Protein AF-A0A7H0GQF4-F1 (afdb_monomer)

Sequence (191 aa):
MLQLQTLYPQLFGENPKPLKRGIFQDLEAAQPGVFAAADLKLALGIHTRSSRYLQAVSQGQPRHDLAGNVVEQMAPEHVFHALVEVFRRRKPRDGEDLTQKLRRRMEIAFEASGLSREAYLELVRGRDDATNALLDEALAEVAARSAKDEALLRAFEMSGAANVDAFADMYGMQARQVAQQLERARRLRGA

Foldseek 3Di:
DVVCCVQQVAQQNPQHAAADDVLLVVCCVVPPPPDDSVVSVVVVVCRCPDLNNLVNLLVQGAHAHSVRDGDGTRQLQSNLVSLVVNLVPDDADVPDDSLVVSLVSLLVSVVVNVDDPVVSCVRHDDPDVVSVVSNVVSVVVNVVLLVVLLVLLVCVVPVPQPDLVSVCVVVVHDSVVNVVSPVSNVVVVVD

Organism: NCBI:txid1288495

Mean predicted aligned error: 4.3 Å

Secondary structure (DSSP, 8-state):
-HHHHHH-HHHHSSS--PBPTTHHHHHHHHSTTTS-HHHHHHHHHHHHTSHHHHHHHHTTPPEE-TT--EEEPPPHHHHHHHHHHHHHTPPPPTT--HHHHHHHHHHHHHHHHT--HHHHHHHH--S-HHHHHHHHHHHHHHHHHHHHHHHHHHHHHHH--SSHHHHHHHTT--HHHHHHHHHHHHHHHT-

Solvent-accessible surface area (backbone atoms only — not comparable to full-atom values): 10701 Å² total; per-residue (Å²): 96,71,68,51,24,72,77,32,39,75,44,57,31,94,69,28,49,37,66,33,90,63,50,68,59,55,48,47,70,75,40,70,90,76,58,58,70,68,60,48,53,51,40,50,56,53,49,70,68,31,70,64,35,24,48,33,29,38,68,52,45,43,16,24,46,92,88,65,48,81,76,44,78,51,56,62,43,58,21,51,53,24,39,54,52,52,56,73,72,52,78,72,57,94,93,51,62,61,66,64,53,47,28,56,50,49,37,51,52,48,64,73,57,72,55,54,74,68,63,45,48,73,62,55,66,72,90,49,64,69,62,47,50,46,48,52,53,23,52,49,53,51,49,54,51,48,50,52,21,40,53,51,40,52,49,53,72,70,64,72,47,92,45,61,57,57,42,17,62,76,69,76,47,59,38,72,60,52,50,53,36,39,52,50,29,53,53,62,74,75,107

pLDDT: mean 95.42, std 4.03, range [59.25, 98.69]

Nearest PDB structures (foldseek):
  3mw6-assembly1_B  TM=9.344E-01  e=1.224E-03  Neisseria meningitidis MC58
  3mw6-assembly1_A  TM=7.739E-01  e=6.962E-04  Neisseria meningitidis MC58
  3mw6-assembly3_E-2  TM=7.870E-01  e=1.845E-03  Neisseria meningitidis MC58
  3mw6-assembly2_C  TM=6.906E-01  e=1.665E-03  Neisseria meningitidis MC58

Radius of gyration: 22.03 Å; Cα contacts (8 Å, |Δi|>4): 193; chains: 1; bounding box: 50×34×61 Å

Structure (mmCIF, N/CA/C/O backbone):
data_AF-A0A7H0GQF4-F1
#
_entry.id   AF-A0A7H0GQF4-F1
#
loop_
_atom_site.group_PDB
_atom_site.id
_atom_site.type_symbol
_atom_site.label_atom_id
_atom_site.label_alt_id
_atom_site.label_comp_id
_atom_site.label_asym_id
_atom_site.label_entity_id
_atom_site.label_seq_id
_atom_site.pdbx_PDB_ins_code
_atom_site.Cartn_x
_atom_site.Cartn_y
_atom_site.Cartn_z
_atom_site.occupancy
_atom_site.B_iso_or_equiv
_atom_site.auth_seq_id
_atom_site.auth_comp_id
_atom_site.auth_asym_id
_atom_site.auth_atom_id
_atom_site.pdbx_PDB_model_num
ATOM 1 N N . MET A 1 1 ? -9.145 0.862 25.582 1.00 89.31 1 MET A N 1
ATOM 2 C CA . MET A 1 1 ? -7.901 0.479 24.867 1.00 89.31 1 MET A CA 1
ATOM 3 C C . MET A 1 1 ? -7.032 -0.495 25.649 1.00 89.31 1 MET A C 1
ATOM 5 O O . MET A 1 1 ? -6.729 -1.534 25.086 1.00 89.31 1 MET A O 1
ATOM 9 N N . LEU A 1 2 ? -6.670 -0.220 26.909 1.00 91.12 2 LEU A N 1
ATOM 10 C CA . LEU A 1 2 ? -5.815 -1.123 27.705 1.00 91.12 2 LEU A CA 1
ATOM 11 C C . LEU A 1 2 ? -6.338 -2.568 27.744 1.00 91.12 2 LEU A C 1
ATOM 13 O O . LEU A 1 2 ? -5.606 -3.498 27.447 1.00 91.12 2 LEU A O 1
ATOM 17 N N . GLN A 1 3 ? -7.635 -2.754 27.981 1.00 93.25 3 GLN A N 1
ATOM 18 C CA . GLN A 1 3 ? -8.238 -4.088 28.007 1.00 93.25 3 GLN A CA 1
ATOM 19 C C . GLN A 1 3 ? -8.191 -4.822 26.652 1.00 93.25 3 GLN A C 1
ATOM 21 O O . GLN A 1 3 ? -7.948 -6.023 26.622 1.00 93.25 3 GLN A O 1
ATOM 26 N N . LEU A 1 4 ? -8.348 -4.112 25.524 1.00 95.12 4 LEU A N 1
ATOM 27 C CA . LEU A 1 4 ? -8.178 -4.699 24.183 1.00 95.12 4 LEU A CA 1
ATOM 28 C C . LEU A 1 4 ? -6.726 -5.127 23.937 1.00 95.12 4 LEU A C 1
ATOM 30 O O . LEU A 1 4 ? -6.491 -6.154 23.311 1.00 95.12 4 LEU A O 1
ATOM 34 N N . GLN A 1 5 ? -5.760 -4.361 24.447 1.00 95.00 5 GLN A N 1
ATOM 35 C CA . GLN A 1 5 ? -4.338 -4.704 24.376 1.00 95.00 5 GLN A CA 1
ATOM 36 C C . GLN A 1 5 ? -4.000 -5.930 25.214 1.00 95.00 5 GLN A C 1
ATOM 38 O O . GLN A 1 5 ? -3.221 -6.761 24.765 1.00 95.00 5 GLN A O 1
ATOM 43 N N . THR A 1 6 ? -4.604 -6.066 26.393 1.00 95.25 6 THR A N 1
ATOM 44 C CA . THR A 1 6 ? -4.420 -7.245 27.242 1.00 95.25 6 THR A CA 1
ATOM 45 C C . THR A 1 6 ? -5.014 -8.500 26.604 1.00 95.25 6 THR A C 1
ATOM 47 O O . THR A 1 6 ? -4.362 -9.538 26.596 1.00 95.25 6 THR A O 1
ATOM 50 N N . LEU A 1 7 ? -6.233 -8.416 26.058 1.00 95.75 7 LEU A N 1
ATOM 51 C CA . LEU A 1 7 ? -6.930 -9.578 25.493 1.00 95.75 7 LEU A CA 1
ATOM 52 C C . LEU A 1 7 ? -6.419 -9.970 24.100 1.00 95.75 7 LEU A C 1
ATOM 54 O O . LEU A 1 7 ? -6.346 -11.153 23.782 1.00 95.75 7 LEU A O 1
ATOM 58 N N . TYR A 1 8 ? -6.052 -8.990 23.272 1.00 96.94 8 TYR A N 1
ATOM 59 C CA . TYR A 1 8 ? -5.649 -9.193 21.877 1.00 96.94 8 TYR A CA 1
ATOM 60 C C . TYR A 1 8 ? -4.357 -8.414 21.555 1.00 96.94 8 TYR A C 1
ATOM 62 O O . TYR A 1 8 ? -4.348 -7.537 20.679 1.00 96.94 8 TYR A O 1
ATOM 70 N N . PRO A 1 9 ? -3.233 -8.721 22.232 1.00 95.69 9 PRO A N 1
ATOM 71 C CA . PRO A 1 9 ? -1.987 -7.955 22.115 1.00 95.69 9 PRO A CA 1
ATOM 72 C C . PRO A 1 9 ? -1.424 -7.942 20.692 1.00 95.69 9 PRO A C 1
ATOM 74 O O . PRO A 1 9 ? -0.856 -6.945 20.257 1.00 95.69 9 PRO A O 1
ATOM 77 N N . GLN A 1 10 ? -1.645 -9.012 19.930 1.00 94.88 10 GLN A N 1
ATOM 78 C CA . GLN A 1 10 ? -1.218 -9.123 18.534 1.00 94.88 10 GLN A CA 1
ATOM 79 C C . GLN A 1 10 ? -1.940 -8.172 17.566 1.00 94.88 10 GLN A C 1
ATOM 81 O O . GLN A 1 10 ? -1.425 -7.911 16.482 1.00 94.88 10 GLN A O 1
ATOM 86 N N . LEU A 1 11 ? -3.129 -7.679 17.931 1.00 96.81 11 LEU A N 1
ATOM 87 C CA . LEU A 1 11 ? -3.913 -6.753 17.109 1.00 96.81 11 LEU A CA 1
ATOM 88 C C . LEU A 1 11 ? -3.804 -5.313 17.600 1.00 96.81 11 LEU A C 1
ATOM 90 O O . LEU A 1 11 ? -3.694 -4.403 16.785 1.00 96.81 11 LEU A O 1
ATOM 94 N N . PHE A 1 12 ? -3.841 -5.106 18.920 1.00 97.19 12 PHE A N 1
ATOM 95 C CA . PHE A 1 12 ? -3.966 -3.770 19.513 1.00 97.19 12 PHE A CA 1
ATOM 96 C C . PHE A 1 12 ? -2.718 -3.292 20.258 1.00 97.19 12 PHE A C 1
ATOM 98 O O . PHE A 1 12 ? -2.705 -2.138 20.702 1.00 97.19 12 PHE A O 1
ATOM 105 N N . GLY A 1 13 ? -1.719 -4.165 20.436 1.00 93.38 13 GLY A N 1
ATOM 106 C CA . GLY A 1 13 ? -0.500 -3.907 21.198 1.00 93.38 13 GLY A CA 1
ATOM 107 C C . GLY A 1 13 ? 0.457 -2.943 20.506 1.00 93.38 13 GLY A C 1
ATOM 108 O O . GLY A 1 13 ? 0.050 -2.047 19.767 1.00 93.38 13 GLY A O 1
ATOM 109 N N . GLU A 1 14 ? 1.755 -3.113 20.760 1.00 92.06 14 GLU A N 1
ATOM 110 C CA . GLU A 1 14 ? 2.764 -2.189 20.245 1.00 92.06 14 GLU A CA 1
ATOM 111 C C . GLU A 1 14 ? 2.732 -2.118 18.712 1.00 92.06 14 GLU A C 1
ATOM 113 O O . GLU A 1 14 ? 2.676 -1.029 18.155 1.00 92.06 14 GLU A O 1
ATOM 118 N N . ASN A 1 15 ? 2.692 -3.244 18.007 1.00 94.50 15 ASN A N 1
ATOM 119 C CA . ASN A 1 15 ? 2.646 -3.261 16.544 1.00 94.50 15 ASN A CA 1
ATOM 120 C C . ASN A 1 15 ? 1.243 -3.653 16.074 1.00 94.50 15 ASN A C 1
ATOM 122 O O . ASN A 1 15 ? 1.008 -4.836 15.824 1.00 94.50 15 ASN A O 1
ATOM 126 N N . PRO A 1 16 ? 0.295 -2.698 16.006 1.00 96.69 16 PRO A N 1
ATOM 127 C CA . PRO A 1 16 ? -1.078 -3.030 15.691 1.00 96.69 16 PRO A CA 1
ATOM 128 C C . PRO A 1 16 ? -1.209 -3.507 14.251 1.00 96.69 16 PRO A C 1
ATOM 130 O O . PRO A 1 16 ? -0.532 -3.007 13.350 1.00 96.69 16 PRO A O 1
ATOM 133 N N . LYS A 1 17 ? -2.119 -4.455 14.043 1.00 97.94 17 LYS A N 1
ATOM 134 C CA . LYS A 1 17 ? -2.393 -5.044 12.733 1.00 97.94 17 LYS A CA 1
ATOM 135 C C . LYS A 1 17 ? -3.704 -4.505 12.165 1.00 97.94 17 LYS A C 1
ATOM 137 O O . LYS A 1 17 ? -4.621 -4.226 12.940 1.00 97.94 17 LYS A O 1
ATOM 142 N N . PRO A 1 18 ? -3.846 -4.384 10.833 1.00 98.44 18 PRO A N 1
ATOM 143 C CA . PRO A 1 18 ? -5.114 -3.977 10.249 1.00 98.44 18 PRO A CA 1
ATOM 144 C C . PRO A 1 18 ? -6.231 -4.957 10.607 1.00 98.44 18 PRO A C 1
ATOM 146 O O . PRO A 1 18 ? -6.061 -6.170 10.507 1.00 98.44 18 PRO A O 1
ATOM 149 N N . LEU A 1 19 ? -7.375 -4.430 11.033 1.00 98.44 19 LEU A N 1
ATOM 150 C CA . LEU A 1 19 ? -8.471 -5.240 11.559 1.00 98.44 19 LEU A CA 1
ATOM 151 C C . LEU A 1 19 ? -9.371 -5.768 10.436 1.00 98.44 19 LEU A C 1
ATOM 153 O O . LEU A 1 19 ? -9.633 -5.073 9.441 1.00 98.44 19 LEU A O 1
ATOM 157 N N . LYS A 1 20 ? -9.890 -6.984 10.632 1.00 98.31 20 LYS A N 1
ATOM 158 C CA . LYS A 1 20 ? -10.981 -7.570 9.844 1.00 98.31 20 LYS A CA 1
ATOM 159 C C . LYS A 1 20 ? -12.196 -6.634 9.803 1.00 98.31 20 LYS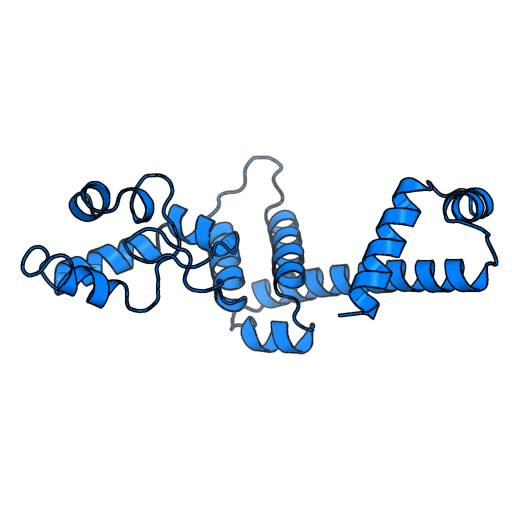 A C 1
ATOM 161 O O . LYS A 1 20 ? -12.519 -5.934 10.764 1.00 98.31 20 LYS A O 1
ATOM 166 N N . ARG A 1 21 ? -12.906 -6.617 8.675 1.00 97.06 21 ARG A N 1
ATOM 167 C CA . ARG A 1 21 ? -14.191 -5.914 8.570 1.00 97.06 21 ARG A CA 1
ATOM 168 C C . ARG A 1 21 ? -15.219 -6.580 9.489 1.00 97.06 21 ARG A C 1
ATOM 170 O O . ARG A 1 21 ? -15.386 -7.790 9.445 1.00 97.06 21 ARG A O 1
ATOM 177 N N . GLY A 1 22 ? -15.902 -5.787 10.313 1.00 96.50 22 GLY A N 1
ATOM 178 C CA . GLY A 1 22 ? -16.824 -6.322 11.323 1.00 96.50 22 GLY A CA 1
ATOM 179 C C . GLY A 1 22 ? -16.146 -6.798 12.617 1.00 96.50 22 GLY A C 1
ATOM 180 O O . GLY A 1 22 ? -16.772 -7.487 13.413 1.00 96.50 22 GLY A O 1
ATOM 181 N N . ILE A 1 23 ? -14.890 -6.398 12.873 1.00 97.88 23 ILE A N 1
ATOM 182 C CA . ILE A 1 23 ? -14.171 -6.747 14.115 1.00 97.88 23 ILE A CA 1
ATOM 183 C C . ILE A 1 23 ? -14.928 -6.345 15.392 1.00 97.88 23 ILE A C 1
ATOM 185 O O . ILE A 1 23 ? -14.731 -6.941 16.442 1.00 97.88 23 ILE A O 1
ATOM 189 N N . PHE A 1 24 ? -15.796 -5.332 15.312 1.00 97.94 24 PHE A N 1
ATOM 190 C CA . PHE A 1 24 ? -16.643 -4.910 16.425 1.00 97.94 24 PHE A CA 1
ATOM 191 C C . PHE A 1 24 ? -17.588 -6.037 16.864 1.00 97.94 24 PHE A C 1
ATOM 193 O O . PHE A 1 24 ? -17.616 -6.375 18.042 1.00 97.94 24 PHE A O 1
ATOM 200 N N . GLN A 1 25 ? -18.297 -6.653 15.915 1.00 97.75 25 GLN A N 1
ATOM 201 C CA . GLN A 1 25 ? -19.204 -7.769 16.182 1.00 97.75 25 GLN A CA 1
ATOM 202 C C . GLN A 1 25 ? -18.437 -9.002 16.664 1.00 97.75 25 GLN A C 1
ATOM 204 O O . GLN A 1 25 ? -18.876 -9.666 17.599 1.00 97.75 25 GLN A O 1
ATOM 209 N N . ASP A 1 26 ? -17.269 -9.273 16.071 1.00 97.81 26 ASP A N 1
ATOM 210 C CA . ASP A 1 26 ? -16.403 -10.368 16.515 1.00 97.81 26 ASP A CA 1
ATOM 211 C C . ASP A 1 26 ? -15.988 -10.176 17.992 1.00 97.81 26 ASP A C 1
ATOM 213 O O . ASP A 1 26 ? -15.997 -11.132 18.765 1.00 97.81 26 ASP A O 1
ATOM 217 N N . LEU A 1 27 ? -15.662 -8.942 18.407 1.00 97.50 27 LEU A N 1
ATOM 218 C CA . LEU A 1 27 ? -15.303 -8.610 19.793 1.00 97.50 27 LEU A CA 1
ATOM 219 C C . LEU A 1 27 ? -16.488 -8.742 20.755 1.00 97.50 27 LEU A C 1
ATOM 221 O O . LEU A 1 27 ? -16.310 -9.279 21.845 1.00 97.50 27 LEU A O 1
ATOM 225 N N . GLU A 1 28 ? -17.679 -8.275 20.372 1.00 96.56 28 GLU A N 1
ATOM 226 C CA . GLU A 1 28 ? -18.890 -8.420 21.194 1.00 96.56 28 GLU A CA 1
ATOM 227 C C . GLU A 1 28 ? -19.268 -9.892 21.395 1.00 96.56 28 GLU A C 1
ATOM 229 O O . GLU A 1 28 ? -19.623 -10.290 22.503 1.00 96.56 28 GLU A O 1
ATOM 234 N N . ALA A 1 29 ? -19.149 -10.710 20.346 1.00 96.75 29 ALA A N 1
ATOM 235 C CA . ALA A 1 29 ? -19.433 -12.139 20.415 1.00 96.75 29 ALA A CA 1
ATOM 236 C C . ALA A 1 29 ? -18.388 -12.904 21.241 1.00 96.75 29 ALA A C 1
ATOM 238 O O . ALA A 1 29 ? -18.741 -13.797 22.009 1.00 96.75 29 ALA A O 1
ATOM 239 N N . ALA A 1 30 ? -17.104 -12.559 21.098 1.00 96.56 30 ALA A N 1
ATOM 240 C CA . ALA A 1 30 ? -16.019 -13.219 21.820 1.00 96.56 30 ALA A CA 1
ATOM 241 C C . ALA A 1 30 ? -15.930 -12.797 23.294 1.00 96.56 30 ALA A C 1
ATOM 243 O O . ALA A 1 30 ? -15.435 -13.567 24.114 1.00 96.56 30 ALA A O 1
ATOM 244 N N . GLN A 1 31 ? -16.381 -11.584 23.631 1.00 95.31 31 GLN A N 1
ATOM 245 C CA . GLN A 1 31 ? -16.318 -11.023 24.982 1.00 95.31 31 GLN A CA 1
ATOM 246 C C . GLN A 1 31 ? -17.679 -10.440 25.424 1.00 95.31 31 GLN A C 1
ATOM 248 O O . GLN A 1 31 ? -17.787 -9.226 25.652 1.00 95.31 31 GLN A O 1
ATOM 253 N N . PRO A 1 32 ? -18.738 -11.267 25.564 1.00 93.69 32 PRO A N 1
ATOM 254 C CA . PRO A 1 32 ? -20.073 -10.773 25.892 1.00 93.69 32 PRO A CA 1
ATOM 255 C C . PRO A 1 32 ? -20.103 -10.059 27.247 1.00 93.69 32 PRO A C 1
ATOM 257 O O . PRO A 1 32 ? -19.635 -10.590 28.252 1.00 93.69 32 PRO A O 1
ATOM 260 N N . GLY A 1 33 ? -20.654 -8.843 27.284 1.00 90.62 33 GLY A N 1
ATOM 261 C CA . GLY A 1 33 ? -20.790 -8.048 28.513 1.00 90.62 33 GLY A CA 1
ATOM 262 C C . GLY A 1 33 ? -19.486 -7.450 29.058 1.00 90.62 33 GLY A C 1
ATOM 263 O O . GLY A 1 33 ? -19.525 -6.701 30.030 1.00 90.62 33 GLY A O 1
ATOM 264 N N . VAL A 1 34 ? -18.341 -7.730 28.427 1.00 94.06 34 VAL A N 1
ATOM 265 C CA . VAL A 1 34 ? -17.030 -7.208 28.843 1.00 94.06 34 VAL A CA 1
ATOM 266 C C . VAL A 1 34 ? -16.852 -5.748 28.430 1.00 94.06 34 VAL A C 1
ATOM 268 O O . VAL A 1 34 ? -16.256 -4.962 29.165 1.00 94.06 34 VAL A O 1
ATOM 271 N N . PHE A 1 35 ? -17.366 -5.377 27.256 1.00 93.75 35 PHE A N 1
ATOM 272 C CA . PHE A 1 35 ? -17.271 -4.024 26.722 1.00 93.75 35 PHE A CA 1
ATOM 273 C C . PHE A 1 35 ? -18.649 -3.379 26.608 1.00 93.75 35 PHE A C 1
ATOM 275 O O . PHE A 1 35 ? -19.565 -3.955 26.023 1.00 93.75 35 PHE A O 1
ATOM 282 N N . ALA A 1 36 ? -18.780 -2.137 27.074 1.00 95.00 36 ALA A N 1
ATOM 283 C CA . ALA A 1 36 ? -19.907 -1.303 26.682 1.00 95.00 36 ALA A CA 1
ATOM 284 C C . ALA A 1 36 ? -19.781 -0.949 25.189 1.00 95.00 36 ALA A C 1
ATOM 286 O O . ALA A 1 36 ? -18.739 -0.466 24.741 1.00 95.00 36 ALA A O 1
ATOM 287 N N . ALA A 1 37 ? -20.847 -1.161 24.410 1.00 93.88 37 ALA A N 1
ATOM 288 C CA . ALA A 1 37 ? -20.827 -0.999 22.953 1.00 93.88 37 ALA A CA 1
ATOM 289 C C . ALA A 1 37 ? -20.359 0.398 22.497 1.00 93.88 37 ALA A C 1
ATOM 291 O O . ALA A 1 37 ? -19.618 0.526 21.519 1.00 93.88 37 ALA A O 1
ATOM 292 N N . ALA A 1 38 ? -20.767 1.455 23.208 1.00 96.31 38 ALA A N 1
ATOM 293 C CA . ALA A 1 38 ? -20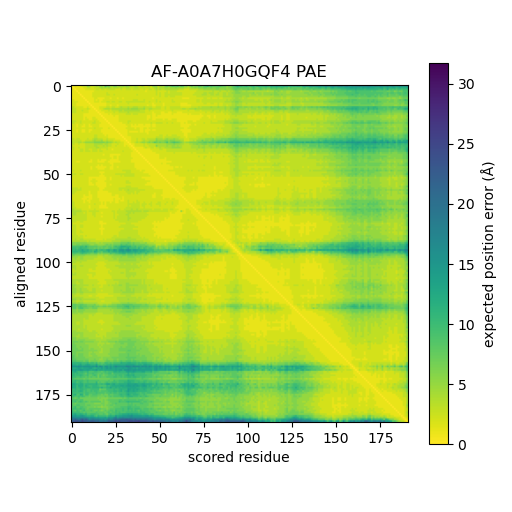.355 2.828 22.914 1.00 96.31 38 ALA A CA 1
ATOM 294 C C . ALA A 1 38 ? -18.844 3.033 23.126 1.00 96.31 38 ALA A C 1
ATOM 296 O O . ALA A 1 38 ? -18.162 3.562 22.243 1.00 96.31 38 ALA A O 1
ATOM 297 N N . ASP A 1 39 ? -18.312 2.539 24.243 1.00 95.88 39 ASP A N 1
ATOM 298 C CA . ASP A 1 39 ? -16.892 2.649 24.581 1.00 95.88 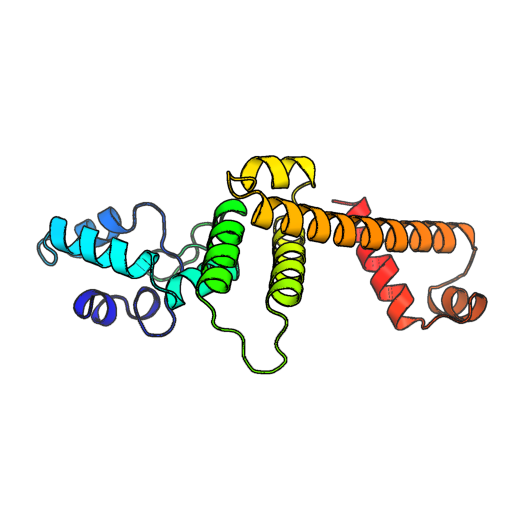39 ASP A CA 1
ATOM 299 C C . ASP A 1 39 ? -16.022 1.826 23.633 1.00 95.88 39 ASP A C 1
ATOM 301 O O . ASP A 1 39 ? -14.942 2.269 23.237 1.00 95.88 39 ASP A O 1
ATOM 305 N N . LEU A 1 40 ? -16.502 0.654 23.206 1.00 96.50 40 LEU A N 1
ATOM 306 C CA . LEU A 1 40 ? -15.808 -0.170 22.222 1.00 96.50 40 LEU A CA 1
ATOM 307 C C . LEU A 1 40 ? -15.741 0.528 20.859 1.00 96.50 40 LEU A C 1
ATOM 309 O O . LEU A 1 40 ? -14.665 0.591 20.261 1.00 96.50 40 LEU A O 1
ATOM 313 N N . LYS A 1 41 ? -16.848 1.116 20.384 1.00 96.75 41 LYS A N 1
ATOM 314 C CA . LYS A 1 41 ? -16.852 1.911 19.142 1.00 96.75 41 LYS A CA 1
ATOM 315 C C . LYS A 1 41 ? -15.882 3.085 19.227 1.00 96.75 41 LYS A C 1
ATOM 317 O O . LYS A 1 41 ? -15.120 3.309 18.286 1.00 96.75 41 LYS A O 1
ATOM 322 N N . LEU A 1 42 ? -15.878 3.807 20.348 1.00 97.25 42 LEU A N 1
ATOM 323 C CA . LEU A 1 42 ? -14.963 4.924 20.569 1.00 97.25 42 LEU A CA 1
ATOM 324 C C . LEU A 1 42 ? -13.501 4.456 20.565 1.00 97.25 42 LEU A C 1
ATOM 326 O O . LEU A 1 42 ? -12.669 5.030 19.863 1.00 97.25 42 LEU A O 1
ATOM 330 N N . ALA A 1 43 ? -13.194 3.383 21.295 1.00 97.06 43 ALA A N 1
ATOM 331 C CA . ALA A 1 43 ? -11.857 2.806 21.370 1.00 97.06 43 ALA A CA 1
ATOM 332 C C . ALA A 1 43 ? -11.346 2.358 19.992 1.00 97.06 43 ALA A C 1
ATOM 334 O O . ALA A 1 43 ? -10.228 2.713 19.613 1.00 97.06 43 ALA A O 1
ATOM 335 N N . LEU A 1 44 ? -12.172 1.647 19.216 1.00 97.88 44 LEU A N 1
ATOM 336 C CA . LEU A 1 44 ? -11.839 1.252 17.847 1.00 97.88 44 LEU A CA 1
ATOM 337 C C . LEU A 1 44 ? -11.634 2.475 16.948 1.00 97.88 44 LEU A C 1
ATOM 339 O O . LEU A 1 44 ? -10.647 2.529 16.222 1.00 97.88 44 LEU A O 1
ATOM 343 N N . GLY A 1 45 ? -12.502 3.486 17.043 1.00 97.25 45 GLY A N 1
ATOM 344 C CA . GLY A 1 45 ? -12.379 4.720 16.266 1.00 97.25 45 GLY A CA 1
ATOM 345 C C . GLY A 1 45 ? -11.079 5.484 16.540 1.00 97.25 45 GLY A C 1
ATOM 346 O O . GLY A 1 45 ? -10.454 5.988 15.606 1.00 97.25 45 GLY A O 1
ATOM 347 N N . ILE A 1 46 ? -10.638 5.539 17.799 1.00 96.81 46 ILE A N 1
ATOM 348 C CA . ILE A 1 46 ? -9.337 6.113 18.175 1.00 96.81 46 ILE A CA 1
ATOM 349 C C . ILE A 1 46 ? -8.200 5.245 17.623 1.00 96.81 46 ILE A C 1
ATOM 351 O O . ILE A 1 46 ? -7.256 5.760 17.020 1.00 96.81 46 ILE A O 1
ATOM 355 N N . HIS A 1 47 ? -8.294 3.927 17.801 1.00 97.50 47 HIS A N 1
ATOM 356 C CA . HIS A 1 47 ? -7.260 2.983 17.396 1.00 97.50 47 HIS A CA 1
ATOM 357 C C . HIS A 1 47 ? -6.986 3.029 15.890 1.00 97.50 47 HIS A C 1
ATOM 359 O O . HIS A 1 47 ? -5.838 3.230 15.483 1.00 97.50 47 HIS A O 1
ATOM 365 N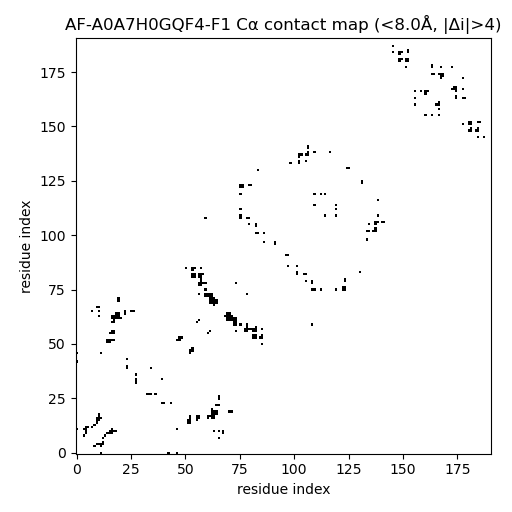 N . THR A 1 48 ? -8.029 2.931 15.062 1.00 97.31 48 THR A N 1
ATOM 366 C CA . THR A 1 48 ? -7.895 2.883 13.598 1.00 97.31 48 THR A CA 1
ATOM 367 C C . THR A 1 48 ? -7.470 4.217 12.983 1.00 97.31 48 THR A C 1
ATOM 369 O O . THR A 1 48 ? -7.076 4.263 11.821 1.00 97.31 48 THR A O 1
ATOM 372 N N . ARG A 1 49 ? -7.527 5.314 13.750 1.00 96.69 49 ARG A N 1
ATOM 373 C CA . ARG A 1 49 ? -7.024 6.639 13.351 1.00 96.69 49 ARG A CA 1
ATOM 374 C C . ARG A 1 49 ? -5.628 6.936 13.893 1.00 96.69 49 ARG A C 1
ATOM 376 O O . ARG A 1 49 ? -5.076 7.986 13.562 1.00 96.69 49 ARG A O 1
ATOM 383 N N . SER A 1 50 ? -5.054 6.068 14.723 1.00 96.75 50 SER A N 1
ATOM 384 C CA . SER A 1 50 ? -3.720 6.268 15.296 1.00 96.75 50 SER A CA 1
ATOM 385 C C . SER A 1 50 ? -2.624 6.178 14.227 1.00 96.75 50 SER A C 1
ATOM 387 O O . SER A 1 50 ? -2.744 5.440 13.249 1.00 96.75 50 SER A O 1
ATOM 389 N N . SER A 1 51 ? -1.519 6.907 14.413 1.00 96.19 51 SER A N 1
ATOM 390 C CA . SER A 1 51 ? -0.413 6.898 13.443 1.00 96.19 51 SER A CA 1
ATOM 391 C C . SER A 1 51 ? 0.214 5.510 13.278 1.00 96.19 51 SER A C 1
ATOM 393 O O . SER A 1 51 ? 0.570 5.147 12.163 1.00 96.19 51 SER A O 1
ATOM 395 N N . ARG A 1 52 ? 0.305 4.711 14.353 1.00 96.38 52 ARG A N 1
ATOM 396 C CA . ARG A 1 52 ? 0.836 3.337 14.290 1.00 96.38 52 ARG A CA 1
ATOM 397 C C . ARG A 1 52 ? -0.057 2.422 13.452 1.00 96.38 52 ARG A C 1
ATOM 399 O O . ARG A 1 52 ? 0.446 1.666 12.630 1.00 96.38 52 ARG A O 1
ATOM 406 N N . TYR A 1 53 ? -1.374 2.536 13.611 1.00 98.25 53 TYR A N 1
ATOM 407 C CA . TYR A 1 53 ? -2.318 1.766 12.805 1.00 98.25 53 TYR A CA 1
ATOM 408 C C . TYR A 1 53 ? -2.256 2.160 11.324 1.00 98.25 53 TYR A C 1
ATOM 410 O O . TYR A 1 53 ? -2.131 1.303 10.453 1.00 98.25 53 TYR A O 1
ATOM 418 N N . LEU A 1 54 ? -2.269 3.466 11.029 1.00 98.38 54 LEU A N 1
ATOM 419 C CA . LEU A 1 54 ? -2.166 3.958 9.652 1.00 98.38 54 LEU A CA 1
ATOM 420 C C . LEU A 1 54 ? -0.834 3.579 8.997 1.00 98.38 54 LEU A C 1
ATOM 422 O O . LEU A 1 54 ? -0.808 3.304 7.803 1.00 98.38 54 LEU A O 1
ATOM 426 N N . GLN A 1 55 ? 0.258 3.495 9.761 1.00 97.62 55 GLN A N 1
ATOM 427 C CA . GLN A 1 55 ? 1.521 2.957 9.259 1.00 97.62 55 GLN A CA 1
ATOM 428 C C . GLN A 1 55 ? 1.372 1.506 8.787 1.00 97.62 55 GLN A C 1
ATOM 430 O O . GLN A 1 55 ? 1.783 1.221 7.663 1.00 97.62 55 GLN A O 1
ATOM 435 N N . ALA A 1 56 ? 0.737 0.624 9.569 1.00 98.06 56 ALA A N 1
ATOM 436 C CA . ALA A 1 56 ? 0.505 -0.768 9.167 1.00 98.06 56 ALA A CA 1
ATOM 437 C C . ALA A 1 56 ? -0.359 -0.864 7.895 1.00 98.06 56 ALA A C 1
ATOM 439 O O . ALA A 1 56 ? -0.028 -1.606 6.971 1.00 98.06 56 ALA A O 1
ATOM 440 N N . VAL A 1 57 ? -1.417 -0.050 7.798 1.00 98.56 57 VAL A N 1
ATOM 441 C CA . VAL A 1 57 ? -2.276 0.011 6.600 1.00 98.56 57 VAL A CA 1
ATOM 442 C C . VAL A 1 57 ? -1.511 0.553 5.388 1.00 98.56 57 VAL A C 1
ATOM 444 O O . VAL A 1 57 ? -1.578 -0.034 4.314 1.00 98.56 57 VAL A O 1
ATOM 447 N N . SER A 1 58 ? -0.715 1.614 5.550 1.00 98.19 58 SER A N 1
ATOM 448 C CA . SER A 1 58 ? 0.085 2.200 4.460 1.00 98.19 58 SER A CA 1
ATOM 449 C C . SER A 1 58 ? 1.186 1.276 3.930 1.00 98.19 58 SER A C 1
ATOM 451 O O . SER A 1 58 ? 1.779 1.546 2.887 1.00 98.19 58 SER A O 1
ATOM 453 N N . GLN A 1 59 ? 1.515 0.215 4.671 1.00 97.44 59 GLN A N 1
ATOM 454 C CA . GLN A 1 59 ? 2.437 -0.839 4.251 1.00 97.44 59 GLN A CA 1
ATOM 455 C C . GLN A 1 59 ? 1.733 -1.956 3.468 1.00 97.44 59 GLN A C 1
ATOM 457 O O . GLN A 1 59 ? 2.406 -2.889 3.046 1.00 97.44 59 GLN A O 1
ATOM 462 N N . GLY A 1 60 ? 0.412 -1.876 3.281 1.00 97.56 60 GLY A N 1
ATOM 463 C CA . GLY A 1 60 ? -0.363 -2.907 2.595 1.00 97.56 60 GLY A CA 1
ATOM 464 C C . GLY A 1 60 ? -0.511 -4.194 3.400 1.00 97.56 60 GLY A C 1
ATOM 465 O O . GLY A 1 60 ? -0.788 -5.237 2.817 1.00 97.56 60 GLY A O 1
ATOM 466 N N . GLN A 1 61 ? -0.319 -4.153 4.726 1.00 98.00 61 GLN A N 1
ATOM 467 C CA . GLN A 1 61 ? -0.514 -5.346 5.547 1.00 98.00 61 GLN A CA 1
ATOM 468 C C . GLN A 1 61 ? -1.969 -5.832 5.435 1.00 98.00 61 GLN A C 1
ATOM 470 O O . GLN A 1 61 ? -2.889 -5.005 5.461 1.00 98.00 61 GLN A O 1
ATOM 475 N N . PRO A 1 62 ? -2.204 -7.151 5.340 1.00 98.19 62 PRO A N 1
ATOM 476 C CA . PRO A 1 62 ? -3.552 -7.681 5.232 1.00 98.19 62 PRO A CA 1
ATOM 477 C C . PRO A 1 62 ? -4.350 -7.462 6.522 1.00 98.19 62 PRO A C 1
ATOM 479 O O . PRO A 1 62 ? -3.809 -7.150 7.587 1.00 98.19 62 PRO A O 1
ATOM 482 N N . ARG A 1 63 ? -5.667 -7.635 6.435 1.00 98.50 63 ARG A N 1
ATOM 483 C CA . ARG A 1 63 ? -6.568 -7.615 7.585 1.00 98.50 63 ARG A CA 1
ATOM 484 C C . ARG A 1 63 ? -6.477 -8.917 8.368 1.00 98.50 63 ARG A C 1
ATOM 486 O O . ARG A 1 63 ? -6.350 -9.989 7.777 1.00 98.50 63 ARG A O 1
ATOM 493 N N . HIS A 1 64 ? -6.609 -8.801 9.685 1.00 98.69 64 HIS A N 1
ATOM 494 C CA . HIS A 1 64 ? -6.507 -9.912 10.617 1.00 98.69 64 HIS A CA 1
ATOM 495 C C . HIS A 1 64 ? -7.767 -10.058 11.476 1.00 98.69 64 HIS A C 1
ATOM 497 O O . HIS A 1 64 ? -8.361 -9.058 11.897 1.00 98.69 64 HIS A O 1
ATOM 503 N N . ASP A 1 65 ? -8.172 -11.302 11.729 1.00 98.25 65 ASP A N 1
ATOM 504 C CA . ASP A 1 65 ? -9.220 -11.638 12.700 1.00 98.25 65 ASP A CA 1
ATOM 505 C C . ASP A 1 65 ? -8.697 -11.604 14.151 1.00 98.25 65 ASP A C 1
ATOM 507 O O . ASP A 1 65 ? -7.518 -11.340 14.393 1.00 98.25 65 ASP A O 1
ATOM 511 N N . LEU A 1 66 ? -9.567 -11.885 15.130 1.00 97.44 66 LEU A N 1
ATOM 512 C CA . LEU A 1 66 ? -9.207 -11.908 16.558 1.00 97.44 66 LEU A CA 1
ATOM 513 C C . LEU A 1 66 ? -8.135 -12.942 16.917 1.00 97.44 66 LEU A C 1
ATOM 515 O O . LEU A 1 66 ? -7.335 -12.702 17.825 1.00 97.44 66 LEU A O 1
ATOM 519 N N . ALA A 1 67 ? -8.092 -14.060 16.192 1.00 96.12 67 ALA A N 1
ATOM 520 C CA . ALA A 1 67 ? -7.069 -15.086 16.349 1.00 96.12 67 ALA A CA 1
ATOM 521 C C . ALA A 1 67 ? -5.733 -14.681 15.702 1.00 96.12 67 ALA A C 1
ATOM 523 O O . ALA A 1 67 ? -4.710 -15.305 15.975 1.00 96.12 67 ALA A O 1
ATOM 524 N N . GLY A 1 68 ? -5.703 -13.580 14.946 1.00 95.88 68 GLY A N 1
ATOM 525 C CA . GLY A 1 68 ? -4.504 -13.050 14.308 1.00 95.88 68 GLY A CA 1
ATOM 526 C C . GLY A 1 68 ? -4.223 -13.687 12.954 1.00 95.88 68 GLY A C 1
ATOM 527 O O . GLY A 1 68 ? -3.125 -13.502 12.426 1.00 95.88 68 GLY A O 1
ATOM 528 N N . ASN A 1 69 ? -5.193 -14.404 12.386 1.00 97.75 69 ASN A N 1
ATOM 529 C CA . ASN A 1 69 ? -5.091 -14.979 11.054 1.00 97.75 69 ASN A CA 1
ATOM 530 C C . ASN A 1 69 ? -5.369 -13.912 10.002 1.00 97.75 69 ASN A C 1
ATOM 532 O O . ASN A 1 69 ? -6.220 -13.043 10.192 1.00 97.75 69 ASN A O 1
ATOM 536 N N . VAL A 1 70 ? -4.679 -14.011 8.868 1.00 98.25 70 VAL A N 1
ATOM 537 C CA . VAL A 1 70 ? -4.955 -13.188 7.688 1.00 98.25 70 VAL A CA 1
ATOM 538 C C . VAL A 1 70 ? -6.286 -13.607 7.074 1.00 98.25 70 VAL A C 1
ATOM 540 O O . VAL A 1 70 ? -6.485 -14.783 6.783 1.00 98.25 70 VAL A O 1
ATOM 543 N N . VAL A 1 71 ? -7.174 -12.641 6.846 1.00 97.88 71 VAL A N 1
ATOM 544 C CA . VAL A 1 71 ? -8.520 -12.899 6.305 1.00 97.88 71 VAL A CA 1
ATOM 545 C C . VAL A 1 71 ? -8.827 -12.162 5.007 1.00 97.88 71 VAL A C 1
ATOM 547 O O . VAL A 1 71 ? -9.684 -12.600 4.249 1.00 97.88 71 VAL A O 1
ATOM 550 N N . GLU A 1 72 ? -8.158 -11.043 4.735 1.00 97.06 72 GLU A N 1
ATOM 551 C CA . GLU A 1 72 ? -8.444 -10.206 3.565 1.00 97.06 72 GLU A CA 1
ATOM 552 C C . GLU A 1 72 ? -7.203 -9.380 3.219 1.00 97.06 72 GLU A C 1
ATOM 554 O O . GLU A 1 72 ? -6.543 -8.855 4.118 1.00 97.06 72 GLU A O 1
ATOM 559 N N . GLN A 1 73 ? -6.884 -9.232 1.934 1.00 97.38 73 GLN A N 1
ATOM 560 C CA . GLN A 1 73 ? -5.857 -8.278 1.513 1.00 97.38 73 GLN A CA 1
ATOM 561 C C . GLN A 1 73 ? -6.333 -6.841 1.743 1.00 97.38 73 GLN A C 1
ATOM 563 O O . GLN A 1 73 ? -7.531 -6.557 1.744 1.00 97.38 73 GLN A O 1
ATOM 568 N N . MET A 1 74 ? -5.401 -5.913 1.960 1.00 97.81 74 MET A N 1
ATOM 569 C CA . MET A 1 74 ? -5.780 -4.507 2.073 1.00 97.81 74 MET A CA 1
ATOM 570 C C . MET A 1 74 ? -6.145 -3.950 0.698 1.00 97.81 74 MET A C 1
ATOM 572 O O . MET A 1 74 ? -5.367 -4.083 -0.243 1.00 97.81 74 MET A O 1
ATOM 576 N N . ALA A 1 75 ? -7.302 -3.295 0.593 1.00 97.19 75 ALA A N 1
ATOM 577 C CA . ALA A 1 75 ? -7.707 -2.664 -0.660 1.00 97.19 75 ALA A CA 1
ATOM 578 C C . ALA A 1 75 ? -6.747 -1.506 -1.031 1.00 97.19 75 ALA A C 1
ATOM 580 O O . ALA A 1 75 ? -6.348 -0.757 -0.124 1.00 97.19 75 ALA A O 1
ATOM 581 N N . PRO A 1 76 ? -6.373 -1.340 -2.315 1.00 98.00 76 PRO A N 1
ATOM 582 C CA . PRO A 1 76 ? -5.387 -0.345 -2.748 1.00 98.00 76 PRO A CA 1
ATOM 583 C C . PRO A 1 76 ? -5.695 1.091 -2.302 1.00 98.00 76 PRO A C 1
ATOM 585 O O . PRO A 1 76 ? -4.803 1.803 -1.839 1.00 98.00 76 PRO A O 1
ATOM 588 N N . GLU A 1 77 ? -6.961 1.502 -2.340 1.00 97.94 77 GLU A N 1
ATOM 589 C CA . GLU A 1 77 ? -7.425 2.815 -1.894 1.00 97.94 77 GLU A CA 1
ATOM 590 C C . GLU A 1 77 ? -7.188 3.048 -0.400 1.00 97.94 77 GLU A C 1
ATOM 592 O O . GLU A 1 77 ? -6.752 4.126 0.009 1.00 97.94 77 GLU A O 1
ATOM 597 N N . HIS A 1 78 ? -7.360 2.020 0.434 1.00 98.19 78 HIS A N 1
ATOM 598 C CA . HIS A 1 78 ? -7.064 2.130 1.861 1.00 98.19 78 HIS A CA 1
ATOM 599 C C . HIS A 1 78 ? -5.562 2.288 2.115 1.00 98.19 78 HIS A C 1
ATOM 601 O O . HIS A 1 78 ? -5.172 3.079 2.979 1.00 98.19 78 HIS A O 1
ATOM 607 N N . VAL A 1 79 ? -4.719 1.570 1.361 1.00 98.62 79 VAL A N 1
ATOM 608 C CA . VAL A 1 79 ? -3.256 1.714 1.436 1.00 98.62 79 VAL A CA 1
ATOM 609 C C . VAL A 1 79 ? -2.850 3.131 1.047 1.00 98.62 79 VAL A C 1
ATOM 611 O O . VAL A 1 79 ? -2.105 3.779 1.787 1.00 98.62 79 VAL A O 1
ATOM 614 N N . PHE A 1 80 ? -3.377 3.633 -0.072 1.00 98.56 80 PHE A N 1
ATOM 615 C CA . PHE A 1 80 ? -3.090 4.970 -0.577 1.00 98.56 80 PHE A CA 1
ATOM 616 C C . PHE A 1 80 ? -3.506 6.063 0.413 1.00 98.56 80 PHE A C 1
ATOM 618 O O . PHE A 1 80 ? -2.685 6.899 0.795 1.00 98.56 80 PHE A O 1
ATOM 625 N N . HIS A 1 81 ? -4.748 6.040 0.900 1.00 97.94 81 HIS A N 1
ATOM 626 C CA . HIS A 1 81 ? -5.229 7.055 1.837 1.00 97.94 81 HIS A CA 1
ATOM 627 C C . HIS A 1 81 ? -4.466 7.029 3.166 1.00 97.94 81 HIS A C 1
ATOM 629 O O . HIS A 1 81 ? -4.128 8.085 3.703 1.00 97.94 81 HIS A O 1
ATOM 635 N N . ALA A 1 82 ? -4.134 5.842 3.685 1.00 98.38 82 ALA A N 1
ATOM 636 C CA . ALA A 1 82 ? -3.307 5.732 4.882 1.00 98.38 82 ALA A CA 1
ATOM 637 C C . ALA A 1 82 ? -1.890 6.270 4.645 1.00 98.38 82 ALA A C 1
ATOM 639 O O . ALA A 1 82 ? -1.348 6.956 5.509 1.00 98.38 82 ALA A O 1
ATOM 640 N N . LEU A 1 83 ? -1.299 5.999 3.478 1.00 98.12 83 LEU A N 1
ATOM 641 C CA . LEU A 1 83 ? 0.012 6.518 3.099 1.00 98.12 83 LEU A CA 1
ATOM 642 C C . LEU A 1 83 ? 0.026 8.051 3.071 1.00 98.12 83 LEU A C 1
ATOM 644 O O . LEU A 1 83 ? 0.884 8.657 3.715 1.00 98.12 83 LEU A O 1
ATOM 648 N N . VAL A 1 84 ? -0.932 8.669 2.376 1.00 97.69 84 VAL A N 1
ATOM 649 C CA . VAL A 1 84 ? -1.068 10.132 2.305 1.00 97.69 84 VAL A CA 1
ATOM 650 C C . VAL A 1 84 ? -1.225 10.718 3.707 1.00 97.69 84 VAL A C 1
ATOM 652 O O . VAL A 1 84 ? -0.500 11.637 4.084 1.00 97.69 84 VAL A O 1
ATOM 655 N N . GLU A 1 85 ? -2.100 10.137 4.529 1.00 97.81 85 GLU A N 1
ATOM 656 C CA . GLU A 1 85 ? -2.355 10.612 5.889 1.00 97.81 85 GLU A CA 1
ATOM 657 C C . GLU A 1 85 ? -1.126 10.474 6.808 1.00 97.81 85 GLU A C 1
ATOM 659 O O . GLU A 1 85 ? -0.846 11.369 7.610 1.00 97.81 85 GLU A O 1
ATOM 664 N N . VAL A 1 86 ? -0.352 9.388 6.687 1.00 97.56 86 VAL A N 1
ATOM 665 C CA . VAL A 1 86 ? 0.901 9.202 7.441 1.00 97.56 86 VAL A CA 1
ATOM 666 C C . VAL A 1 86 ? 1.912 10.291 7.092 1.00 97.56 86 VAL A C 1
ATOM 668 O O . VAL A 1 86 ? 2.533 10.852 7.997 1.00 97.56 86 VAL A O 1
ATOM 671 N N . PHE A 1 87 ? 2.075 10.608 5.807 1.00 96.56 87 PHE A N 1
ATOM 672 C CA . PHE A 1 87 ? 3.007 11.647 5.366 1.00 96.56 87 PHE A CA 1
ATOM 673 C C . PHE A 1 87 ? 2.524 13.048 5.734 1.00 96.56 87 PHE A C 1
ATOM 675 O O . PHE A 1 87 ? 3.324 13.847 6.212 1.00 96.56 87 PHE A O 1
ATOM 682 N N . ARG A 1 88 ? 1.218 13.314 5.638 1.00 95.19 88 ARG A N 1
ATOM 683 C CA . ARG A 1 88 ? 0.610 14.579 6.072 1.00 95.19 88 ARG A CA 1
ATOM 684 C C . ARG A 1 88 ? 0.859 14.874 7.554 1.00 95.19 88 ARG A C 1
ATOM 686 O O . ARG A 1 88 ? 1.028 16.026 7.940 1.00 95.19 88 ARG A O 1
ATOM 693 N N . ARG A 1 89 ? 0.879 13.842 8.405 1.00 95.69 89 ARG A N 1
ATOM 694 C CA . ARG A 1 89 ? 1.152 13.971 9.851 1.00 95.69 89 ARG A CA 1
ATOM 695 C C . ARG A 1 89 ? 2.634 14.074 10.194 1.00 95.69 89 ARG A C 1
ATOM 697 O O . ARG A 1 89 ? 2.976 14.381 11.338 1.00 95.69 89 ARG A O 1
ATOM 704 N N . ARG A 1 90 ? 3.519 13.737 9.259 1.00 93.88 90 ARG A N 1
ATOM 705 C CA . ARG A 1 90 ? 4.949 13.632 9.519 1.00 93.88 90 ARG A CA 1
ATOM 706 C C . ARG A 1 90 ? 5.588 15.015 9.493 1.00 93.88 90 ARG A C 1
ATOM 708 O O . ARG A 1 90 ? 5.389 15.785 8.563 1.00 93.88 90 ARG A O 1
ATOM 715 N N . LYS A 1 91 ? 6.413 15.303 10.500 1.00 91.00 91 LYS A N 1
ATOM 716 C CA . LYS A 1 91 ? 7.318 16.454 10.459 1.00 91.00 91 LYS A CA 1
ATOM 717 C C . LYS A 1 91 ? 8.594 16.057 9.710 1.00 91.00 91 LYS A C 1
ATOM 719 O O . LYS A 1 91 ? 9.135 14.990 10.025 1.00 91.00 91 LYS A O 1
ATOM 724 N N . PRO A 1 92 ? 9.056 16.856 8.735 1.00 89.62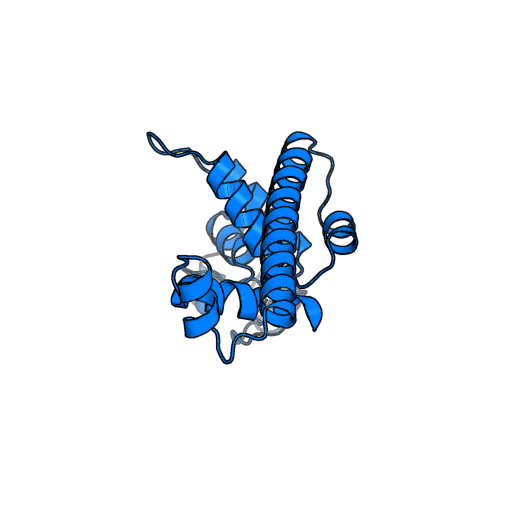 92 PRO A N 1
ATOM 725 C CA . PRO A 1 92 ? 10.312 16.584 8.049 1.00 89.62 92 PRO A CA 1
ATOM 726 C C . PRO A 1 92 ? 11.471 16.668 9.045 1.00 89.62 92 PRO A C 1
ATOM 728 O O . PRO A 1 92 ? 11.461 17.497 9.956 1.00 89.62 92 PRO A O 1
ATOM 731 N N . ARG A 1 93 ? 12.452 15.780 8.887 1.00 90.88 93 ARG A N 1
ATOM 732 C CA . ARG A 1 93 ? 13.771 15.926 9.518 1.00 90.88 93 ARG A CA 1
ATOM 733 C C . ARG A 1 93 ? 14.648 16.851 8.670 1.00 90.88 93 ARG A C 1
ATOM 735 O O . ARG A 1 93 ? 14.349 17.069 7.497 1.00 90.88 93 ARG A O 1
ATOM 742 N N . ASP A 1 94 ? 15.738 17.358 9.233 1.00 91.12 94 ASP A N 1
ATOM 743 C CA . ASP A 1 94 ? 16.659 18.227 8.492 1.00 91.12 94 ASP A CA 1
ATOM 744 C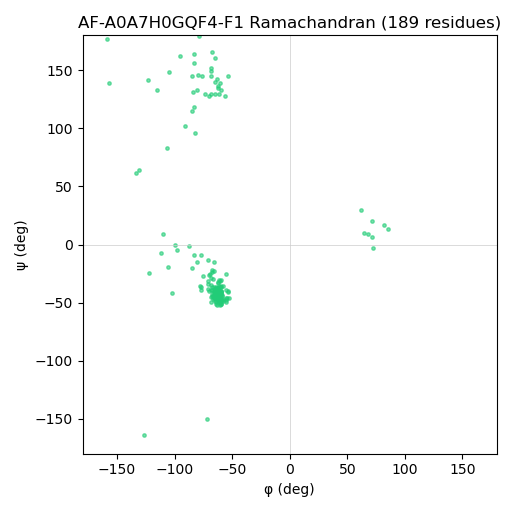 C . ASP A 1 94 ? 17.178 17.532 7.224 1.00 91.12 94 ASP A C 1
ATOM 746 O O . ASP A 1 94 ? 17.638 16.388 7.264 1.00 91.12 94 ASP A O 1
ATOM 750 N N . GLY A 1 95 ? 17.041 18.215 6.083 1.00 89.25 95 GLY A N 1
ATOM 751 C CA . GLY A 1 95 ? 17.403 17.693 4.761 1.00 89.25 95 GLY A CA 1
ATOM 752 C C . GLY A 1 95 ? 16.478 16.599 4.205 1.00 89.25 95 GLY A C 1
ATOM 753 O O . GLY A 1 95 ? 16.782 16.019 3.165 1.00 89.25 95 GLY A O 1
ATOM 754 N N . GLU A 1 96 ? 15.360 16.279 4.866 1.00 93.56 96 GLU A N 1
ATOM 755 C CA . GLU A 1 96 ? 14.419 15.260 4.397 1.00 93.56 96 GLU A CA 1
ATOM 756 C C . GLU A 1 96 ? 13.401 15.823 3.394 1.00 93.56 96 GLU A C 1
ATOM 758 O O . GLU A 1 96 ? 12.505 16.581 3.760 1.00 93.56 96 GLU A O 1
ATOM 763 N N . ASP A 1 97 ? 13.460 15.346 2.148 1.00 95.06 97 ASP A N 1
ATOM 764 C CA . ASP A 1 97 ? 12.405 15.574 1.157 1.00 95.06 97 ASP A CA 1
ATOM 765 C C . ASP A 1 97 ? 11.252 14.568 1.349 1.00 95.06 97 ASP A C 1
ATOM 767 O O . ASP A 1 97 ? 11.290 13.416 0.896 1.00 95.06 97 ASP A O 1
ATOM 771 N N . LEU A 1 98 ? 10.215 14.991 2.077 1.00 94.69 98 LEU A N 1
ATOM 772 C CA . LEU A 1 98 ? 9.012 14.181 2.292 1.00 94.69 98 LEU A CA 1
ATOM 773 C C . LEU A 1 98 ? 8.183 13.999 1.020 1.00 94.69 98 LEU A C 1
ATOM 775 O O . LEU A 1 98 ? 7.533 12.962 0.887 1.00 94.69 98 LEU A O 1
ATOM 779 N N . THR A 1 99 ? 8.225 14.953 0.093 1.00 95.38 99 THR A N 1
ATOM 780 C CA . THR A 1 99 ? 7.476 14.895 -1.164 1.00 95.38 99 THR A CA 1
ATOM 781 C C . THR A 1 99 ? 8.041 13.800 -2.058 1.00 95.38 99 THR A C 1
ATOM 783 O O . THR A 1 99 ? 7.305 12.918 -2.500 1.00 95.38 99 THR A O 1
ATOM 786 N N . GLN A 1 100 ? 9.364 13.770 -2.245 1.00 95.81 100 GLN A N 1
ATOM 787 C CA . GLN A 1 100 ? 10.032 12.708 -2.996 1.00 95.81 100 GLN A CA 1
ATOM 788 C C . GLN A 1 100 ? 9.797 11.333 -2.355 1.00 95.81 100 GLN A C 1
ATOM 790 O O . GLN A 1 100 ? 9.495 10.364 -3.055 1.00 95.81 100 GLN A O 1
ATOM 795 N N . LYS A 1 101 ? 9.882 11.239 -1.021 1.00 96.69 101 LYS A N 1
ATOM 796 C CA . LYS A 1 101 ? 9.599 9.991 -0.294 1.00 96.69 101 LYS A CA 1
ATOM 797 C C . LYS A 1 101 ? 8.151 9.538 -0.455 1.00 96.69 101 LYS A C 1
ATOM 799 O O . LYS A 1 101 ? 7.921 8.338 -0.605 1.00 96.69 101 LYS A O 1
ATOM 804 N N . LEU A 1 102 ? 7.191 10.462 -0.433 1.00 97.31 102 LEU A N 1
ATOM 805 C CA . LEU A 1 102 ? 5.783 10.153 -0.656 1.00 97.31 102 LEU A CA 1
ATOM 806 C C . LEU A 1 102 ? 5.561 9.632 -2.077 1.00 97.31 102 LEU A C 1
ATOM 808 O O . LEU A 1 102 ? 5.003 8.546 -2.217 1.00 97.31 102 LEU A O 1
ATOM 812 N N . ARG A 1 103 ? 6.068 10.321 -3.109 1.00 97.69 103 ARG A N 1
ATOM 813 C CA . ARG A 1 103 ? 5.965 9.854 -4.504 1.00 97.69 103 ARG A CA 1
ATOM 814 C C . ARG A 1 103 ? 6.535 8.451 -4.667 1.00 97.69 103 ARG A C 1
ATOM 816 O O . ARG A 1 103 ? 5.839 7.563 -5.145 1.00 97.69 103 ARG A O 1
ATOM 823 N N . ARG A 1 104 ? 7.736 8.195 -4.136 1.00 97.38 104 ARG A N 1
ATOM 824 C CA . ARG A 1 104 ? 8.342 6.858 -4.201 1.00 97.38 104 ARG A CA 1
ATOM 825 C C . ARG A 1 104 ? 7.485 5.787 -3.524 1.00 97.38 104 ARG A C 1
ATOM 827 O O . ARG A 1 104 ? 7.424 4.650 -3.983 1.00 97.38 104 ARG A O 1
ATOM 834 N N . ARG A 1 105 ? 6.826 6.127 -2.415 1.00 98.06 105 ARG A N 1
ATOM 835 C CA . ARG A 1 105 ? 5.895 5.220 -1.731 1.00 98.06 105 ARG A CA 1
ATOM 836 C C . ARG A 1 105 ? 4.601 5.012 -2.522 1.00 98.06 105 ARG A C 1
ATOM 838 O O . ARG A 1 105 ? 4.079 3.903 -2.476 1.00 98.06 105 ARG A O 1
ATOM 845 N N . MET A 1 106 ? 4.111 6.025 -3.240 1.00 98.31 106 MET A N 1
ATOM 846 C CA . MET A 1 106 ? 2.963 5.900 -4.144 1.00 98.31 106 MET A CA 1
ATOM 847 C C . MET A 1 106 ? 3.278 4.964 -5.314 1.00 98.31 106 MET A C 1
ATOM 849 O O . MET A 1 106 ? 2.459 4.102 -5.608 1.00 98.31 106 MET A O 1
ATOM 853 N N . GLU A 1 107 ? 4.475 5.058 -5.910 1.00 97.88 107 GLU A N 1
ATOM 854 C CA . GLU A 1 107 ? 4.924 4.120 -6.954 1.00 97.88 107 GLU A CA 1
ATOM 855 C C . GLU A 1 107 ? 4.866 2.669 -6.461 1.00 97.88 107 GLU A C 1
ATOM 857 O O . GLU A 1 107 ? 4.280 1.813 -7.114 1.00 97.88 107 GLU A O 1
ATOM 862 N N . ILE A 1 108 ? 5.430 2.403 -5.275 1.00 97.06 108 ILE A N 1
ATOM 863 C CA . ILE A 1 108 ? 5.450 1.058 -4.682 1.00 97.06 108 ILE A CA 1
ATOM 864 C C . ILE A 1 108 ? 4.027 0.556 -4.406 1.00 97.06 108 ILE A C 1
ATOM 866 O O . ILE A 1 108 ? 3.732 -0.609 -4.657 1.00 97.06 108 ILE A O 1
ATOM 870 N N . ALA A 1 109 ? 3.149 1.413 -3.876 1.00 97.75 109 ALA A N 1
ATOM 871 C CA . ALA A 1 109 ? 1.763 1.041 -3.596 1.00 97.75 109 ALA A CA 1
ATOM 872 C C . ALA A 1 109 ? 0.982 0.732 -4.884 1.00 97.75 109 ALA A C 1
ATOM 874 O O . ALA A 1 109 ? 0.227 -0.238 -4.918 1.00 97.75 109 ALA A O 1
ATOM 875 N N . PHE A 1 110 ? 1.206 1.512 -5.946 1.00 97.56 110 PHE A N 1
ATOM 876 C CA . PHE A 1 110 ? 0.629 1.265 -7.262 1.00 97.56 110 PHE A CA 1
ATOM 877 C C . PHE A 1 110 ? 1.114 -0.065 -7.848 1.00 97.56 110 PHE A C 1
ATOM 879 O O . PHE A 1 110 ? 0.292 -0.913 -8.179 1.00 97.56 110 PHE A O 1
ATOM 886 N N . GLU A 1 111 ? 2.427 -0.303 -7.896 1.00 94.62 111 GLU A N 1
ATOM 887 C CA . GLU A 1 111 ? 2.986 -1.561 -8.413 1.00 94.62 111 GLU A CA 1
ATOM 888 C C . GLU A 1 111 ? 2.490 -2.780 -7.621 1.00 94.62 111 GLU A C 1
ATOM 890 O O . GLU A 1 111 ? 2.140 -3.802 -8.208 1.00 94.62 111 GLU A O 1
ATOM 895 N N . ALA A 1 112 ? 2.402 -2.671 -6.291 1.00 95.00 112 ALA A N 1
ATOM 896 C CA . ALA A 1 112 ? 1.895 -3.741 -5.432 1.00 95.00 112 ALA A CA 1
ATOM 897 C C . ALA A 1 112 ? 0.395 -4.018 -5.623 1.00 95.00 112 ALA A C 1
ATOM 899 O O . ALA A 1 112 ? -0.057 -5.119 -5.313 1.00 95.00 112 ALA A O 1
ATOM 900 N N . SER A 1 113 ? -0.375 -3.044 -6.121 1.00 95.69 113 SER A N 1
ATOM 901 C CA . SER A 1 113 ? -1.803 -3.231 -6.395 1.00 95.69 113 SER A CA 1
ATOM 902 C C . SER A 1 113 ? -2.064 -4.162 -7.580 1.00 95.69 113 SER A C 1
ATOM 904 O O . SER A 1 113 ? -3.126 -4.776 -7.640 1.00 95.69 113 SER A O 1
ATOM 906 N N . GLY A 1 114 ? -1.118 -4.259 -8.523 1.00 93.25 114 GLY A N 1
ATOM 907 C CA . GLY A 1 114 ? -1.284 -5.008 -9.772 1.00 93.25 114 GLY A CA 1
ATOM 908 C C . GLY A 1 114 ? -2.363 -4.452 -10.711 1.00 93.25 114 GLY A C 1
ATOM 909 O O . GLY A 1 114 ? -2.716 -5.117 -11.678 1.00 93.25 114 GLY A O 1
ATOM 910 N N . LEU A 1 115 ? -2.911 -3.265 -10.434 1.00 95.19 115 LEU A N 1
ATOM 911 C CA . LEU A 1 115 ? -3.951 -2.638 -11.249 1.00 95.19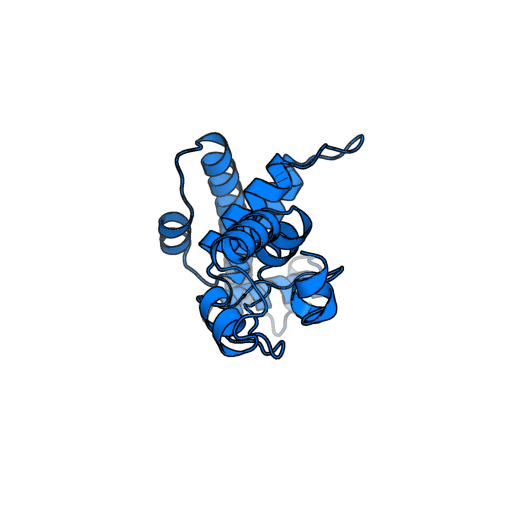 115 LEU A CA 1
ATOM 912 C C . LEU A 1 115 ? -3.360 -1.882 -12.444 1.00 95.19 115 LEU A C 1
ATOM 914 O O . LEU A 1 115 ? -2.222 -1.408 -12.399 1.00 95.19 115 LEU A O 1
ATOM 918 N N . SER A 1 116 ? -4.171 -1.692 -13.491 1.00 94.50 116 SER A N 1
ATOM 919 C CA . SER A 1 116 ? -3.847 -0.714 -14.532 1.00 94.50 116 SER A CA 1
ATOM 920 C C . SER A 1 116 ? -3.847 0.703 -13.952 1.00 94.50 116 SER A C 1
ATOM 922 O O . SER A 1 116 ? -4.443 0.974 -12.903 1.00 94.50 116 SER A O 1
ATOM 924 N N . ARG A 1 117 ? -3.196 1.634 -14.655 1.00 95.06 117 ARG A N 1
ATOM 925 C CA . ARG A 1 117 ? -3.155 3.045 -14.254 1.00 95.06 117 ARG A CA 1
ATOM 926 C C . ARG A 1 117 ? -4.563 3.613 -14.089 1.00 95.06 117 ARG A C 1
ATOM 928 O O . ARG A 1 117 ? -4.835 4.286 -13.100 1.00 95.06 117 ARG A O 1
ATOM 935 N N . GLU A 1 118 ? -5.440 3.344 -15.047 1.00 96.19 118 GLU A N 1
ATOM 936 C CA . GLU A 1 118 ? -6.809 3.854 -15.090 1.00 96.19 118 GLU A CA 1
ATOM 937 C C . GLU A 1 118 ? -7.618 3.315 -13.907 1.00 96.19 118 GLU A C 1
ATOM 939 O O . GLU A 1 118 ? -8.158 4.102 -13.132 1.00 96.19 118 GLU A O 1
ATOM 944 N N . ALA A 1 119 ? -7.601 1.993 -13.698 1.00 97.62 119 ALA A N 1
ATOM 945 C CA . ALA A 1 119 ? -8.319 1.347 -12.601 1.00 97.62 119 ALA A CA 1
ATOM 946 C C . ALA A 1 119 ? -7.819 1.817 -11.226 1.00 97.62 119 ALA A C 1
ATOM 948 O O . ALA A 1 119 ? -8.609 2.045 -10.313 1.00 97.62 119 ALA A O 1
ATOM 949 N N . TYR A 1 120 ? -6.506 2.005 -11.066 1.00 98.06 120 TYR A N 1
ATOM 950 C CA . TYR A 1 120 ? -5.957 2.528 -9.818 1.00 98.06 120 TYR A CA 1
ATOM 951 C C . TYR A 1 120 ? -6.401 3.975 -9.564 1.00 98.06 120 TYR A C 1
ATOM 953 O O . TYR A 1 120 ? -6.814 4.304 -8.453 1.00 98.06 120 TYR A O 1
ATOM 961 N N . LEU A 1 121 ? -6.357 4.841 -10.584 1.00 97.38 121 LEU A N 1
ATOM 962 C CA . LEU A 1 121 ? -6.775 6.240 -10.462 1.00 97.38 121 LEU A CA 1
ATOM 963 C C . LEU A 1 121 ? -8.260 6.385 -10.110 1.00 97.38 121 LEU A C 1
ATOM 965 O O . LEU A 1 121 ? -8.590 7.262 -9.312 1.00 97.38 121 LEU A O 1
ATOM 969 N N . GLU A 1 122 ? -9.132 5.533 -10.654 1.00 97.31 122 GLU A N 1
ATOM 970 C CA . GLU A 1 122 ? -10.562 5.509 -10.310 1.00 97.31 122 GLU A CA 1
ATOM 971 C C . GLU A 1 122 ? -10.807 5.226 -8.823 1.00 97.31 122 GLU A C 1
ATOM 973 O O . GLU A 1 122 ? -11.713 5.809 -8.229 1.00 97.31 122 GLU A O 1
ATOM 978 N N . LEU A 1 123 ? -9.984 4.371 -8.206 1.00 97.38 123 LEU A N 1
ATOM 979 C CA . LEU A 1 123 ? -10.123 4.009 -6.795 1.00 97.38 123 LEU A CA 1
ATOM 980 C C . LEU A 1 123 ? -9.601 5.086 -5.839 1.00 97.38 123 LEU A C 1
ATOM 982 O O . LEU A 1 123 ? -10.175 5.286 -4.770 1.00 97.38 123 LEU A O 1
ATOM 986 N N . VAL A 1 124 ? -8.483 5.737 -6.176 1.00 96.75 124 VAL A N 1
ATOM 987 C CA . VAL A 1 124 ? -7.714 6.516 -5.188 1.00 96.75 124 VAL A CA 1
ATOM 988 C C . VAL A 1 124 ? -7.841 8.032 -5.322 1.00 96.75 124 VAL A C 1
ATOM 990 O O . VAL A 1 124 ? -7.511 8.752 -4.372 1.00 96.75 124 VAL A O 1
ATOM 993 N N . ARG A 1 125 ? -8.278 8.542 -6.483 1.00 93.94 125 ARG A N 1
ATOM 994 C CA . ARG A 1 125 ? -8.398 9.990 -6.703 1.00 93.94 125 ARG A CA 1
ATOM 995 C C . ARG A 1 125 ? -9.408 10.604 -5.742 1.00 93.94 125 ARG A C 1
ATOM 997 O O . ARG A 1 125 ? -10.510 10.102 -5.541 1.00 93.94 125 ARG A O 1
ATOM 1004 N N . GLY A 1 126 ? -9.017 11.735 -5.166 1.00 92.94 126 GLY A N 1
ATOM 1005 C CA . GLY A 1 126 ? -9.825 12.473 -4.202 1.00 92.94 126 GLY A CA 1
ATOM 1006 C C . GLY A 1 126 ? -10.008 13.935 -4.586 1.00 92.94 126 GLY A C 1
ATOM 1007 O O . GLY A 1 126 ? -9.746 14.345 -5.713 1.00 92.94 126 GLY A O 1
ATOM 1008 N N . ARG A 1 127 ? -10.444 14.736 -3.610 1.00 93.75 127 ARG A N 1
ATOM 1009 C CA . ARG A 1 127 ? -10.670 16.186 -3.764 1.00 93.75 127 ARG A CA 1
ATOM 1010 C C . ARG A 1 127 ? -9.411 17.042 -3.594 1.00 93.75 127 ARG A C 1
ATOM 1012 O O . ARG A 1 127 ? -9.489 18.249 -3.768 1.00 93.75 127 ARG A O 1
ATOM 1019 N N . ASP A 1 128 ? -8.304 16.451 -3.156 1.00 95.88 128 ASP A N 1
ATOM 1020 C CA . ASP A 1 128 ? -7.064 17.183 -2.902 1.00 95.88 128 ASP A CA 1
ATOM 1021 C C . ASP A 1 128 ? -6.187 17.200 -4.157 1.00 95.88 128 ASP A C 1
ATOM 1023 O O . ASP A 1 128 ? -5.516 16.215 -4.478 1.00 95.88 128 ASP A O 1
ATOM 1027 N N . ASP A 1 129 ? -6.198 18.334 -4.854 1.00 96.62 129 ASP A N 1
ATOM 1028 C CA . ASP A 1 129 ? -5.476 18.523 -6.111 1.00 96.62 129 ASP A CA 1
ATOM 1029 C C . ASP A 1 129 ? -3.959 18.383 -5.949 1.00 96.62 129 ASP A C 1
ATOM 1031 O O . ASP A 1 129 ? -3.299 17.850 -6.841 1.00 96.62 129 ASP A O 1
ATOM 1035 N N . ALA A 1 130 ? -3.399 18.778 -4.800 1.00 95.88 130 ALA A N 1
ATOM 1036 C CA . ALA A 1 130 ? -1.966 18.647 -4.548 1.00 95.88 130 ALA A CA 1
ATOM 1037 C C . ALA A 1 130 ? -1.552 17.172 -4.436 1.00 95.88 130 ALA A C 1
ATOM 1039 O O . ALA A 1 130 ? -0.567 16.746 -5.040 1.00 95.88 130 ALA A O 1
ATOM 1040 N N . THR A 1 131 ? -2.333 16.366 -3.712 1.00 97.00 131 THR A N 1
ATOM 1041 C CA . THR A 1 131 ? -2.115 14.914 -3.631 1.00 97.00 131 THR A CA 1
ATOM 1042 C C . THR A 1 131 ? -2.320 14.240 -4.989 1.00 97.00 131 THR A C 1
ATOM 1044 O O . THR A 1 131 ? -1.530 13.370 -5.360 1.00 97.00 131 THR A O 1
ATOM 1047 N N . ASN A 1 132 ? -3.344 14.645 -5.748 1.00 97.44 132 ASN A N 1
ATOM 1048 C CA . ASN A 1 132 ? -3.605 14.109 -7.085 1.00 97.44 132 ASN A CA 1
ATOM 1049 C C . ASN A 1 132 ? -2.443 14.400 -8.054 1.00 97.44 132 ASN A C 1
ATOM 1051 O O . ASN A 1 132 ? -2.033 13.501 -8.785 1.00 97.44 132 ASN A O 1
ATOM 1055 N N . ALA A 1 133 ? -1.867 15.606 -8.020 1.00 97.81 133 ALA A N 1
ATOM 1056 C CA . ALA A 1 133 ? -0.711 15.964 -8.843 1.00 97.81 133 ALA A CA 1
ATOM 1057 C C . ALA A 1 133 ? 0.526 15.112 -8.508 1.00 97.81 133 ALA A C 1
ATOM 1059 O O . ALA A 1 133 ? 1.178 14.583 -9.406 1.00 97.81 133 ALA A O 1
ATOM 1060 N N . LEU A 1 134 ? 0.810 14.897 -7.217 1.00 97.88 134 LEU A N 1
ATOM 1061 C CA . LEU A 1 134 ? 1.909 14.021 -6.789 1.00 97.88 134 LEU A CA 1
ATOM 1062 C C . LEU A 1 134 ? 1.709 12.570 -7.232 1.00 97.88 134 LEU A C 1
ATOM 1064 O O . LEU A 1 134 ? 2.677 11.893 -7.586 1.00 97.88 134 LEU A O 1
ATOM 1068 N N . LEU A 1 135 ? 0.464 12.090 -7.211 1.00 98.25 135 LEU A N 1
ATOM 1069 C CA . LEU A 1 135 ? 0.129 10.771 -7.727 1.00 98.25 135 LEU A CA 1
ATOM 1070 C C . LEU A 1 135 ? 0.354 10.699 -9.242 1.00 98.25 135 LEU A C 1
ATOM 1072 O O . LEU A 1 135 ? 0.960 9.740 -9.709 1.00 98.25 135 LEU A O 1
ATOM 1076 N N . ASP A 1 136 ? -0.079 11.704 -10.004 1.00 98.06 136 ASP A N 1
ATOM 1077 C CA . ASP A 1 136 ? 0.130 11.741 -11.454 1.00 98.06 136 ASP A CA 1
ATOM 1078 C C . ASP A 1 136 ? 1.614 11.720 -11.829 1.00 98.06 136 ASP A C 1
ATOM 1080 O O . ASP A 1 136 ? 2.006 10.970 -12.726 1.00 98.06 136 ASP A O 1
ATOM 1084 N N . GLU A 1 137 ? 2.445 12.475 -11.109 1.00 98.12 137 GLU A N 1
ATOM 1085 C CA . GLU A 1 137 ? 3.902 12.444 -11.261 1.00 98.12 137 GLU A CA 1
ATOM 1086 C C . GLU A 1 137 ? 4.478 11.057 -10.947 1.00 98.12 137 GLU A C 1
ATOM 1088 O O . GLU A 1 137 ? 5.279 10.529 -11.718 1.00 98.12 137 GLU A O 1
ATOM 1093 N N . ALA A 1 138 ? 4.048 10.433 -9.844 1.00 98.00 138 ALA A N 1
ATOM 1094 C CA . ALA A 1 138 ? 4.503 9.096 -9.468 1.00 98.00 138 ALA A CA 1
ATOM 1095 C C . ALA A 1 138 ? 4.132 8.049 -10.534 1.00 98.00 138 ALA A C 1
ATOM 1097 O O . ALA A 1 138 ? 4.964 7.228 -10.918 1.00 98.00 138 ALA A O 1
ATOM 1098 N N . LEU A 1 139 ? 2.903 8.086 -11.059 1.00 97.69 139 LEU A N 1
ATOM 1099 C CA . LEU A 1 139 ? 2.463 7.150 -12.097 1.00 97.69 139 LEU A CA 1
ATOM 1100 C C . LEU A 1 139 ? 3.126 7.423 -13.453 1.00 97.69 139 LEU A C 1
ATOM 1102 O O . LEU A 1 139 ? 3.377 6.479 -14.205 1.00 97.69 139 LEU A O 1
ATOM 1106 N N . ALA A 1 140 ? 3.447 8.680 -13.770 1.00 96.94 140 ALA A N 1
ATOM 1107 C CA . ALA A 1 140 ? 4.236 9.017 -14.951 1.00 96.94 140 ALA A CA 1
ATOM 1108 C C . ALA A 1 140 ? 5.655 8.431 -14.871 1.00 96.94 140 ALA A C 1
ATOM 1110 O O . ALA A 1 140 ? 6.136 7.876 -15.858 1.00 96.94 140 ALA A O 1
ATOM 1111 N N . GLU A 1 141 ? 6.290 8.470 -13.696 1.00 96.31 141 GLU A N 1
ATOM 1112 C CA . GLU A 1 141 ? 7.611 7.868 -13.473 1.00 96.31 141 GLU A CA 1
ATOM 1113 C C . GLU A 1 141 ? 7.574 6.337 -13.626 1.00 96.31 141 GLU A C 1
ATOM 1115 O O . GLU A 1 141 ? 8.440 5.745 -14.279 1.00 96.31 141 GLU A O 1
ATOM 1120 N N . VAL A 1 142 ? 6.539 5.675 -13.089 1.00 95.88 142 VAL A N 1
ATOM 1121 C CA . VAL A 1 142 ? 6.338 4.224 -13.280 1.00 95.88 142 VAL A CA 1
ATOM 1122 C C . VAL A 1 142 ? 6.146 3.893 -14.760 1.00 95.88 142 VAL A C 1
ATOM 1124 O O . VAL A 1 142 ? 6.753 2.942 -15.259 1.00 95.88 142 VAL A O 1
ATOM 1127 N N . ALA A 1 143 ? 5.347 4.683 -15.480 1.00 94.44 143 ALA A N 1
ATOM 1128 C CA . ALA A 1 143 ? 5.119 4.492 -16.909 1.00 94.44 143 ALA A CA 1
ATOM 1129 C C . ALA A 1 143 ? 6.408 4.683 -17.726 1.00 94.44 143 ALA A C 1
ATOM 1131 O O . ALA A 1 143 ? 6.725 3.844 -18.567 1.00 94.44 143 ALA A O 1
ATOM 1132 N N . ALA A 1 144 ? 7.192 5.729 -17.444 1.00 95.19 144 ALA A N 1
ATOM 1133 C CA . ALA A 1 144 ? 8.469 5.981 -18.111 1.00 95.19 144 ALA A CA 1
ATOM 1134 C C . ALA A 1 144 ? 9.476 4.844 -17.870 1.00 95.19 144 ALA A C 1
ATOM 1136 O O . ALA A 1 144 ? 10.128 4.373 -18.806 1.00 95.19 144 ALA A O 1
ATOM 1137 N N . ARG A 1 145 ? 9.562 4.349 -16.627 1.00 94.06 145 ARG A N 1
ATOM 1138 C CA . ARG A 1 145 ? 10.390 3.187 -16.273 1.00 94.06 145 ARG A CA 1
ATOM 1139 C C . ARG A 1 145 ? 9.948 1.930 -17.021 1.00 94.06 145 ARG A C 1
ATOM 1141 O O . ARG A 1 145 ? 10.792 1.233 -17.577 1.00 94.06 145 ARG A O 1
ATOM 1148 N N . SER A 1 146 ? 8.644 1.674 -17.069 1.00 92.00 146 SER A N 1
ATOM 1149 C CA . SER A 1 146 ? 8.076 0.503 -17.746 1.00 92.00 146 SER A CA 1
ATOM 1150 C C . SER A 1 146 ? 8.320 0.550 -19.257 1.00 92.00 146 SER A C 1
ATOM 1152 O O . SER A 1 146 ? 8.756 -0.440 -19.835 1.00 92.00 146 SER A O 1
ATOM 1154 N N . ALA A 1 147 ? 8.147 1.717 -19.885 1.00 94.38 147 ALA A N 1
ATOM 1155 C CA . ALA A 1 147 ? 8.438 1.917 -21.304 1.00 94.38 147 ALA A CA 1
ATOM 1156 C C . ALA A 1 147 ? 9.928 1.717 -21.626 1.00 94.38 147 ALA A C 1
ATOM 1158 O O . ALA A 1 147 ? 10.269 1.112 -22.642 1.00 94.38 147 ALA A O 1
ATOM 1159 N N . LYS A 1 148 ? 10.831 2.183 -20.750 1.00 94.94 148 LYS A N 1
ATOM 1160 C CA . LYS A 1 148 ? 12.276 1.953 -20.893 1.00 94.94 148 LYS A CA 1
ATOM 1161 C C . LYS A 1 148 ? 12.625 0.467 -20.802 1.00 94.94 148 LYS A C 1
ATOM 1163 O O . LYS A 1 148 ? 13.409 -0.022 -21.614 1.00 94.94 148 LYS A O 1
ATOM 1168 N N . ASP A 1 149 ? 12.059 -0.235 -19.825 1.00 94.50 149 ASP A N 1
ATOM 1169 C CA . ASP A 1 149 ? 12.272 -1.671 -19.639 1.00 94.50 149 ASP A CA 1
ATOM 1170 C C . ASP A 1 149 ? 11.716 -2.463 -20.846 1.00 94.50 149 ASP A C 1
ATOM 1172 O O . ASP A 1 149 ? 12.387 -3.363 -21.353 1.00 94.50 149 ASP A O 1
ATOM 1176 N N . GLU A 1 150 ? 10.553 -2.082 -21.388 1.00 94.81 150 GLU A N 1
ATOM 1177 C CA . GLU A 1 150 ? 9.988 -2.692 -22.598 1.00 94.81 150 GLU A CA 1
ATOM 1178 C C . GLU A 1 150 ? 10.838 -2.425 -23.849 1.00 94.81 150 GLU A C 1
ATOM 1180 O O . GLU A 1 150 ? 11.095 -3.342 -24.632 1.00 94.81 150 GLU A O 1
ATOM 1185 N N . ALA A 1 151 ? 11.307 -1.191 -24.045 1.00 96.19 151 ALA A N 1
ATOM 1186 C CA . ALA A 1 151 ? 12.183 -0.853 -25.162 1.00 96.19 151 ALA A CA 1
ATOM 1187 C C . ALA A 1 151 ? 13.485 -1.668 -25.117 1.00 96.19 151 ALA A C 1
ATOM 1189 O O . ALA A 1 151 ? 13.934 -2.168 -26.149 1.00 96.19 151 ALA A O 1
ATOM 1190 N N . LEU A 1 152 ? 14.052 -1.860 -23.920 1.00 96.06 152 LEU A N 1
ATOM 1191 C CA . LEU A 1 152 ? 15.226 -2.707 -23.722 1.00 96.06 152 LEU A CA 1
ATOM 1192 C C . LEU A 1 152 ? 14.927 -4.175 -24.044 1.00 96.06 152 LEU A C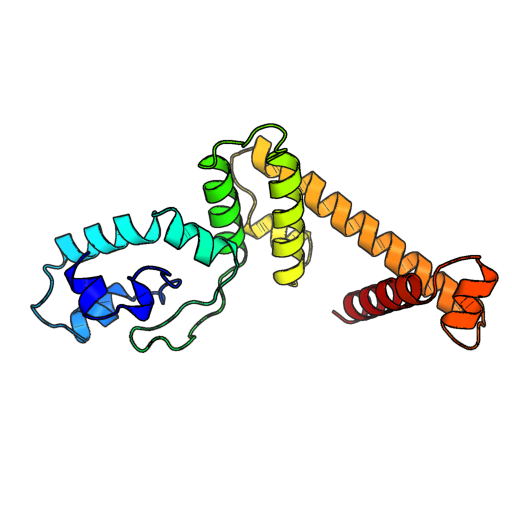 1
ATOM 1194 O O . LEU A 1 152 ? 15.741 -4.827 -24.692 1.00 96.06 152 LEU A O 1
ATOM 1198 N N . LEU A 1 153 ? 13.758 -4.685 -23.641 1.00 96.00 153 LEU A N 1
ATOM 1199 C CA . LEU A 1 153 ? 13.330 -6.043 -23.976 1.00 96.00 153 LEU A CA 1
ATOM 1200 C C . LEU A 1 153 ? 13.205 -6.245 -25.486 1.00 96.00 153 LEU A C 1
ATOM 1202 O O . LEU A 1 153 ? 13.742 -7.217 -26.008 1.00 96.00 153 LEU A O 1
ATOM 1206 N N . ARG A 1 154 ? 12.577 -5.308 -26.199 1.00 95.69 154 ARG A N 1
ATOM 1207 C CA . ARG A 1 154 ? 12.484 -5.368 -27.665 1.00 95.69 154 ARG A CA 1
ATOM 1208 C C . ARG A 1 154 ? 13.864 -5.291 -28.320 1.00 95.69 154 ARG A C 1
ATOM 1210 O O . ARG A 1 154 ? 14.132 -6.037 -29.256 1.00 95.69 154 ARG A O 1
ATOM 1217 N N . ALA A 1 155 ? 14.751 -4.424 -27.828 1.00 95.94 155 ALA A N 1
ATOM 1218 C CA . ALA A 1 155 ? 16.125 -4.340 -28.322 1.00 95.94 155 ALA A CA 1
ATOM 1219 C C . ALA A 1 155 ? 16.884 -5.658 -28.107 1.00 95.94 155 ALA A C 1
ATOM 1221 O O . ALA A 1 155 ? 17.553 -6.129 -29.022 1.00 95.94 155 ALA A O 1
ATOM 1222 N N . PHE A 1 156 ? 16.728 -6.288 -26.940 1.00 95.81 156 PHE A N 1
ATOM 1223 C CA . PHE A 1 156 ? 17.291 -7.605 -26.650 1.00 95.81 156 PHE A CA 1
ATOM 1224 C C . PHE A 1 156 ? 16.765 -8.671 -27.620 1.00 95.81 156 PHE A C 1
ATOM 1226 O O . PHE A 1 156 ? 17.564 -9.360 -28.248 1.00 95.81 156 PHE A O 1
ATOM 1233 N N . GLU A 1 157 ? 15.447 -8.748 -27.815 1.00 94.06 157 GLU A N 1
ATOM 1234 C CA . GLU A 1 157 ? 14.795 -9.700 -28.729 1.00 94.06 157 GLU A CA 1
ATOM 1235 C C . GLU A 1 157 ? 15.253 -9.524 -30.191 1.00 94.06 157 GLU A C 1
ATOM 1237 O O . GLU A 1 157 ? 15.441 -10.510 -30.900 1.00 94.06 157 GLU A O 1
ATOM 1242 N N . MET A 1 158 ? 15.486 -8.285 -30.636 1.00 95.31 158 MET A N 1
ATOM 1243 C CA . MET A 1 158 ? 15.931 -7.982 -32.005 1.00 95.31 158 MET A CA 1
ATOM 1244 C C . MET A 1 158 ? 17.448 -8.076 -32.207 1.00 95.31 158 MET A C 1
ATOM 1246 O O . MET A 1 158 ? 17.902 -8.199 -33.341 1.00 95.31 158 MET A O 1
ATOM 1250 N N . SER A 1 159 ? 18.240 -8.005 -31.136 1.00 93.69 159 SER A N 1
ATOM 1251 C CA . SER A 1 159 ? 19.707 -7.978 -31.216 1.00 93.69 159 SER A CA 1
ATOM 1252 C C . SER A 1 159 ? 20.328 -9.270 -31.752 1.00 93.69 159 SER A C 1
ATOM 1254 O O . SER A 1 159 ? 21.471 -9.256 -32.203 1.00 93.69 159 SER A O 1
ATOM 1256 N N . GLY A 1 160 ? 19.611 -10.395 -31.651 1.00 89.00 160 GLY A N 1
ATOM 1257 C CA . GLY A 1 160 ? 20.155 -11.725 -31.933 1.00 89.00 160 GLY A CA 1
ATOM 1258 C C . GLY A 1 160 ? 21.219 -12.192 -30.929 1.00 89.00 160 GLY A C 1
ATOM 1259 O O . GLY A 1 160 ? 21.868 -13.209 -31.168 1.00 89.00 160 GLY A O 1
ATOM 1260 N N . ALA A 1 161 ? 21.417 -11.475 -29.816 1.00 92.25 161 ALA A N 1
ATOM 1261 C CA . ALA A 1 161 ? 22.367 -11.864 -28.784 1.00 92.25 161 ALA A CA 1
ATOM 1262 C C . ALA A 1 161 ? 21.987 -13.217 -28.161 1.00 92.25 161 ALA A C 1
ATOM 1264 O O . ALA A 1 161 ? 20.829 -13.465 -27.823 1.00 92.25 161 ALA A O 1
ATOM 1265 N N . ALA A 1 162 ? 22.981 -14.086 -27.964 1.00 90.25 162 ALA A N 1
ATOM 1266 C CA . ALA A 1 162 ? 22.756 -15.435 -27.441 1.00 90.25 162 ALA A CA 1
ATOM 1267 C C . ALA A 1 162 ? 22.254 -15.445 -25.985 1.00 90.25 162 ALA A C 1
ATOM 1269 O O . ALA A 1 162 ? 21.563 -16.373 -25.568 1.00 90.25 162 ALA A O 1
ATOM 1270 N N . ASN A 1 163 ? 22.626 -14.436 -25.194 1.00 94.69 163 ASN A N 1
ATOM 1271 C CA . ASN A 1 163 ? 22.243 -14.289 -23.794 1.00 94.69 163 ASN A CA 1
ATOM 1272 C C . ASN A 1 163 ? 22.368 -12.822 -23.338 1.00 94.69 163 ASN A C 1
ATOM 1274 O O . ASN A 1 163 ? 22.786 -11.946 -24.097 1.00 94.69 163 ASN A O 1
ATOM 1278 N N . VAL A 1 164 ? 21.975 -12.563 -22.087 1.00 95.31 164 VAL A N 1
ATOM 1279 C CA . VAL A 1 164 ? 21.965 -11.216 -21.496 1.00 95.31 164 VAL A CA 1
ATOM 1280 C C . VAL A 1 164 ? 23.369 -10.625 -21.374 1.00 95.31 164 VAL A C 1
ATOM 1282 O O . VAL A 1 164 ? 23.519 -9.429 -21.607 1.00 95.31 164 VAL A O 1
ATOM 1285 N N . ASP A 1 165 ? 24.382 -11.431 -21.049 1.00 96.44 165 ASP A N 1
ATOM 1286 C CA . ASP A 1 165 ? 25.768 -10.961 -20.927 1.00 96.44 165 ASP A CA 1
ATOM 1287 C C . ASP A 1 165 ? 26.301 -10.475 -22.280 1.00 96.44 165 ASP A C 1
ATOM 1289 O O . ASP A 1 165 ? 26.750 -9.339 -22.389 1.00 96.44 165 ASP A O 1
ATOM 1293 N N . ALA A 1 166 ? 26.122 -11.268 -23.341 1.00 95.88 166 ALA A N 1
ATOM 1294 C CA . ALA A 1 166 ? 26.521 -10.899 -24.698 1.00 95.88 166 ALA A CA 1
ATOM 1295 C C . ALA A 1 166 ? 25.813 -9.626 -25.190 1.00 95.88 166 ALA A C 1
ATOM 1297 O O . ALA A 1 166 ? 26.425 -8.775 -25.834 1.00 95.88 166 ALA A O 1
ATOM 1298 N N . PHE A 1 167 ? 24.524 -9.472 -24.873 1.00 97.31 167 PHE A N 1
ATOM 1299 C CA . PHE A 1 167 ? 23.793 -8.245 -25.181 1.00 97.31 167 PHE A CA 1
ATOM 1300 C C . PHE A 1 167 ? 24.328 -7.045 -24.394 1.00 97.31 167 PHE A C 1
ATOM 1302 O O . PHE A 1 167 ? 24.504 -5.968 -24.959 1.00 97.31 167 PHE A O 1
ATOM 1309 N N . ALA A 1 168 ? 24.584 -7.216 -23.097 1.00 96.75 168 ALA A N 1
ATOM 1310 C CA . ALA A 1 168 ? 25.094 -6.148 -22.251 1.00 96.75 168 ALA A CA 1
ATOM 1311 C C . ALA A 1 168 ? 26.481 -5.684 -22.718 1.00 96.75 168 ALA A C 1
ATOM 1313 O O . ALA A 1 168 ? 26.690 -4.480 -22.859 1.00 96.75 168 ALA A O 1
ATOM 1314 N N . ASP A 1 169 ? 27.371 -6.619 -23.056 1.00 96.31 169 ASP A N 1
ATOM 1315 C CA . ASP A 1 169 ? 28.697 -6.328 -23.603 1.00 96.31 169 ASP A CA 1
ATOM 1316 C C . ASP A 1 169 ? 28.606 -5.548 -24.922 1.00 96.31 169 ASP A C 1
ATOM 1318 O O . ASP A 1 169 ? 29.312 -4.555 -25.102 1.00 96.31 169 ASP A O 1
ATOM 1322 N N . MET A 1 170 ? 27.680 -5.925 -25.816 1.00 93.12 170 MET A N 1
ATOM 1323 C CA . MET A 1 170 ? 27.493 -5.268 -27.116 1.00 93.12 170 MET A CA 1
ATOM 1324 C C . MET A 1 170 ? 27.136 -3.778 -26.999 1.00 93.12 170 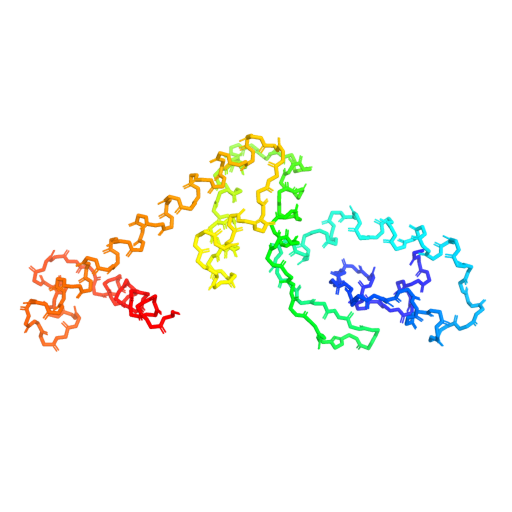MET A C 1
ATOM 1326 O O . MET A 1 170 ? 27.508 -2.985 -27.864 1.00 93.12 170 MET A O 1
ATOM 1330 N N . TYR A 1 171 ? 26.442 -3.390 -25.928 1.00 92.62 171 TYR A N 1
ATOM 1331 C CA . TYR A 1 171 ? 26.006 -2.011 -25.685 1.00 92.62 171 TYR A CA 1
ATOM 1332 C C . TYR A 1 171 ? 26.739 -1.327 -24.519 1.00 92.62 171 TYR A C 1
ATOM 1334 O O . TYR A 1 171 ? 26.340 -0.237 -24.107 1.00 92.62 171 TYR A O 1
ATOM 1342 N N . GLY A 1 172 ? 27.798 -1.939 -23.971 1.00 94.38 172 GLY A N 1
ATOM 1343 C CA . GLY A 1 172 ? 28.553 -1.390 -22.837 1.00 94.38 172 GLY A CA 1
ATOM 1344 C C . GLY A 1 172 ? 27.718 -1.226 -21.560 1.00 94.38 172 GLY A C 1
ATOM 1345 O O . GLY A 1 172 ? 27.949 -0.313 -20.766 1.00 94.38 172 GLY A O 1
ATOM 1346 N N . MET A 1 173 ? 26.708 -2.076 -21.378 1.00 95.56 173 MET A N 1
ATOM 1347 C CA . MET A 1 173 ? 25.800 -2.067 -20.234 1.00 95.56 173 MET A CA 1
ATOM 1348 C C . MET A 1 173 ? 26.253 -3.056 -19.155 1.00 95.56 173 MET A C 1
ATOM 1350 O O . MET A 1 173 ? 26.998 -3.997 -19.404 1.00 95.56 173 MET A O 1
ATOM 1354 N N . GLN A 1 174 ? 25.751 -2.889 -17.931 1.00 96.56 174 GLN A N 1
ATOM 1355 C CA . GLN A 1 174 ? 25.985 -3.861 -16.862 1.00 96.56 174 GLN A CA 1
ATOM 1356 C C . GLN A 1 174 ? 24.982 -5.019 -16.961 1.00 96.56 174 GLN A C 1
ATOM 1358 O O . GLN A 1 174 ? 23.781 -4.812 -16.770 1.00 96.56 174 GLN A O 1
ATOM 1363 N N . ALA A 1 175 ? 25.466 -6.247 -17.170 1.00 95.06 175 ALA A N 1
ATOM 1364 C CA . ALA A 1 175 ? 24.622 -7.430 -17.377 1.00 95.06 175 ALA A CA 1
ATOM 1365 C C . ALA A 1 175 ? 23.583 -7.658 -16.266 1.00 95.06 175 ALA A C 1
ATOM 1367 O O . ALA A 1 175 ? 22.414 -7.919 -16.546 1.00 95.06 175 ALA A O 1
ATOM 1368 N N . ARG A 1 176 ? 23.963 -7.458 -14.994 1.00 95.81 176 ARG A N 1
ATOM 1369 C CA . ARG A 1 176 ? 23.033 -7.574 -13.855 1.00 95.81 176 ARG A CA 1
ATOM 1370 C C . ARG A 1 176 ? 21.872 -6.580 -13.949 1.00 95.81 176 ARG A C 1
ATOM 1372 O O . ARG A 1 176 ? 20.739 -6.938 -13.638 1.00 95.81 176 ARG A O 1
ATOM 1379 N N . GLN A 1 177 ? 22.147 -5.341 -14.354 1.00 94.31 177 GLN A N 1
ATOM 1380 C CA . GLN A 1 177 ? 21.120 -4.313 -14.499 1.00 94.31 177 GLN A CA 1
ATOM 1381 C C . GLN A 1 177 ? 20.183 -4.651 -15.660 1.00 94.31 177 GLN A C 1
ATOM 1383 O O . GLN A 1 177 ? 18.967 -4.602 -15.489 1.00 94.31 177 GLN A O 1
ATOM 1388 N N . VAL A 1 178 ? 20.742 -5.053 -16.805 1.00 96.19 178 VAL A N 1
ATOM 1389 C CA . VAL A 1 178 ? 19.962 -5.491 -17.970 1.00 96.19 178 VAL A CA 1
ATOM 1390 C C . VAL A 1 178 ? 19.058 -6.663 -17.593 1.00 96.19 178 VAL A C 1
ATOM 1392 O O . VAL A 1 178 ? 17.859 -6.601 -17.845 1.00 96.19 178 VAL A O 1
ATOM 1395 N N . ALA A 1 179 ? 19.589 -7.691 -16.924 1.00 95.75 179 ALA A N 1
ATOM 1396 C CA . ALA A 1 179 ? 18.816 -8.856 -16.498 1.00 95.75 179 ALA A CA 1
ATOM 1397 C C . ALA A 1 179 ? 17.586 -8.462 -15.665 1.00 95.75 179 ALA A C 1
ATOM 1399 O O . ALA A 1 179 ? 16.479 -8.912 -15.955 1.00 95.75 179 ALA A O 1
ATOM 1400 N N . GLN A 1 180 ? 17.759 -7.564 -14.689 1.00 94.31 180 GLN A N 1
ATOM 1401 C CA . GLN A 1 180 ? 16.658 -7.067 -13.859 1.00 94.31 180 GLN A CA 1
ATOM 1402 C C . GLN A 1 180 ? 15.611 -6.296 -14.673 1.00 94.31 180 GLN A C 1
ATOM 1404 O O . GLN A 1 180 ? 14.414 -6.485 -14.468 1.00 94.31 180 GLN A O 1
ATOM 1409 N N . GLN A 1 181 ? 16.039 -5.429 -15.596 1.00 94.75 181 GLN A N 1
ATOM 1410 C CA . GLN A 1 181 ? 15.120 -4.679 -16.461 1.00 94.75 181 GLN A CA 1
ATOM 1411 C C . GLN A 1 181 ? 14.326 -5.610 -17.387 1.00 94.75 181 GLN A C 1
ATOM 1413 O O . GLN A 1 181 ? 13.113 -5.456 -17.515 1.00 94.75 181 GLN A O 1
ATOM 1418 N N . LEU A 1 182 ? 14.985 -6.614 -17.974 1.00 95.31 182 LEU A N 1
ATOM 1419 C CA . LEU A 1 182 ? 14.341 -7.612 -18.829 1.00 95.31 182 LEU A CA 1
ATOM 1420 C C . LEU A 1 182 ? 13.344 -8.479 -18.052 1.00 95.31 182 LEU A C 1
ATOM 1422 O O . LEU A 1 182 ? 12.252 -8.749 -18.548 1.00 95.31 182 LEU A O 1
ATOM 1426 N N . GLU A 1 183 ? 13.688 -8.908 -16.836 1.00 93.88 183 GLU A N 1
ATOM 1427 C CA . GLU A 1 183 ? 12.783 -9.673 -15.972 1.00 93.88 183 GLU A CA 1
ATOM 1428 C C . GLU A 1 183 ? 11.526 -8.863 -15.627 1.00 93.88 183 GLU A C 1
ATOM 1430 O O . GLU A 1 183 ? 10.408 -9.363 -15.776 1.00 93.88 183 GLU A O 1
ATOM 1435 N N . ARG A 1 184 ? 11.691 -7.586 -15.249 1.00 90.75 184 ARG A N 1
ATOM 1436 C CA . ARG A 1 184 ? 10.558 -6.684 -14.995 1.00 90.75 184 ARG A CA 1
ATOM 1437 C C . ARG A 1 184 ? 9.687 -6.492 -16.234 1.00 90.75 184 ARG A C 1
ATOM 1439 O O . ARG A 1 184 ? 8.473 -6.641 -16.130 1.00 90.75 184 ARG A O 1
ATOM 1446 N N . ALA A 1 185 ? 10.287 -6.223 -17.394 1.00 93.00 185 ALA A N 1
ATOM 1447 C CA . ALA A 1 185 ? 9.554 -6.058 -18.650 1.00 93.00 185 ALA A CA 1
ATOM 1448 C C . ALA A 1 185 ? 8.732 -7.306 -19.008 1.00 93.00 185 ALA A C 1
ATOM 1450 O O . ALA A 1 185 ? 7.569 -7.199 -19.387 1.00 93.00 185 ALA A O 1
ATOM 1451 N N . ARG A 1 186 ? 9.311 -8.503 -18.843 1.00 93.06 186 ARG A N 1
ATOM 1452 C CA . ARG A 1 186 ? 8.615 -9.776 -19.096 1.00 93.06 186 ARG A CA 1
ATOM 1453 C C . ARG A 1 186 ? 7.451 -9.994 -18.139 1.00 93.06 186 ARG A C 1
ATOM 1455 O O . ARG A 1 186 ? 6.387 -10.411 -18.586 1.00 93.06 186 ARG A O 1
ATOM 1462 N N . ARG A 1 187 ? 7.632 -9.690 -16.848 1.00 87.19 187 ARG A N 1
ATOM 1463 C CA . ARG A 1 187 ? 6.550 -9.768 -15.856 1.00 87.19 187 ARG A CA 1
ATOM 1464 C C . ARG A 1 187 ? 5.400 -8.829 -16.222 1.00 87.19 187 ARG A C 1
ATOM 1466 O O . ARG A 1 187 ? 4.259 -9.257 -16.158 1.00 87.19 187 ARG A O 1
ATOM 1473 N N . LEU A 1 188 ? 5.699 -7.592 -16.621 1.00 82.31 188 LEU A N 1
ATOM 1474 C CA . LEU A 1 188 ? 4.683 -6.608 -17.010 1.00 82.31 188 LEU A CA 1
ATOM 1475 C C . LEU A 1 188 ? 3.961 -6.977 -18.312 1.00 82.31 188 LEU A C 1
ATOM 1477 O O . LEU A 1 188 ? 2.774 -6.722 -18.430 1.00 82.31 188 LEU A O 1
ATOM 1481 N N . ARG A 1 189 ? 4.648 -7.601 -19.278 1.00 82.38 189 ARG A N 1
ATOM 1482 C CA . ARG A 1 189 ? 4.034 -8.067 -20.535 1.00 82.38 189 ARG A CA 1
ATOM 1483 C C . ARG A 1 189 ? 3.079 -9.255 -20.330 1.00 82.38 189 ARG A C 1
ATOM 1485 O O . ARG A 1 189 ? 2.220 -9.484 -21.173 1.00 82.38 189 ARG A O 1
ATOM 1492 N N . GLY A 1 190 ? 3.281 -10.041 -19.271 1.00 73.06 190 GLY A N 1
ATOM 1493 C CA . GLY A 1 190 ? 2.470 -11.220 -18.946 1.00 73.06 190 GLY A CA 1
ATOM 1494 C C . GLY A 1 190 ? 1.399 -11.002 -17.870 1.00 73.06 190 GLY A C 1
ATOM 1495 O O . GLY A 1 190 ? 0.721 -11.970 -17.530 1.00 73.06 190 GLY A O 1
ATOM 1496 N N . ALA A 1 191 ? 1.297 -9.791 -17.316 1.00 59.25 191 ALA A N 1
ATOM 1497 C CA . ALA A 1 191 ? 0.281 -9.375 -16.346 1.00 59.25 191 ALA A CA 1
ATOM 1498 C C . ALA A 1 191 ? -0.880 -8.673 -17.060 1.00 59.25 191 ALA A C 1
ATOM 1500 O O . ALA A 1 191 ? -2.027 -8.852 -16.597 1.00 59.25 191 ALA A O 1
#

InterPro domains:
  IPR016103 ProQ/FinO domain [PF04352] (3-94)
  IPR016103 ProQ/FinO domain [SM00945] (3-102)
  IPR023529 RNA chaperone ProQ [PTHR38106] (4-86)
  IPR036442 ProQ/FinO domain superfamily [G3DSA:1.10.1710.10] (1-99)
  IPR036442 ProQ/FinO domain superfamily [SSF48657] (3-92)